Protein AF-A0A2N2HGQ3-F1 (afdb_monomer)

Foldseek 3Di:
DPPDPDPPDDDCPVVCVVCVVVVVVVSVLQVLQVVLLVCQVDQKDKFQAQDVSCVSNVQFQWDFPDDDHRITIIGQQAFKAKEKEFAQFFAQFKKKKKKGAPPDDPHIDIDIDGGRDGADVRIDIDIPRRHTAFKMKMWIWGCPPNPPDDDPVIWAFPPADPVRIDIDHGDPPRHYDYGYTDD

Secondary structure (DSSP, 8-state):
-PPPPPP-----HHHHHHHHHHT-HHHHHHHHHHHHHHHTTSSEEEEE-SSTTHHHHHHTTEEEEEEETTEEEEEE----EEEEEE-SSS-SS-EEEEEEETT--S-EEEEEE-TTPPPBTTEEEEEETTPPSEEEEEEEEE-TT--SS--TTSEEBTT--TTSPEEEEE-TT--EEEEPBP-

Solvent-accessible surface area (backbone atoms only — not comparable to full-atom values): 10320 Å² total; per-residue (Å²): 129,84,75,75,78,77,79,85,83,76,88,52,63,70,63,48,52,50,22,61,75,71,65,38,60,66,59,42,50,44,51,52,50,46,51,44,59,62,42,54,82,40,77,66,35,81,47,78,47,95,68,71,68,62,55,58,38,43,52,40,19,32,44,81,77,48,73,57,97,46,39,34,37,33,31,58,57,32,36,50,32,34,40,35,33,62,32,98,48,60,30,88,41,31,36,41,41,36,37,34,45,53,88,39,82,91,54,70,50,75,48,73,46,54,53,62,44,70,40,60,99,46,23,45,76,44,81,32,68,63,31,56,19,30,51,24,33,36,28,45,34,38,37,70,81,71,73,87,60,96,49,97,77,38,34,33,32,68,84,34,49,99,88,34,39,34,78,47,72,39,46,94,92,45,57,67,47,83,35,50,58,48,130

Nearest PDB structures (foldseek):
  8jkv-assembly1_A  TM=5.982E-01  e=5.299E-02  Homo sapiens
  8vly-assembly1_B  TM=5.572E-01  e=2.652E-02  Homo sapiens
  8vlg-assembly1_B  TM=5.845E-01  e=1.334E-01  Homo sapiens
  8vly-assembly1_A  TM=5.468E-01  e=1.122E-01  Homo sapiens
  8vlv-assembly1_A  TM=6.445E-01  e=2.241E-01  Homo sapiens

Sequence (183 aa):
ARMPPAPHRQVFGAAFNAATKNGDQGTIFATLTNFASFGAQYEDVILYASHDEHLVFLERGYRLDAHEGKARILRFEGCPVHVAVSAAGPLLHSISLEYGWHPVTRHSFTLEAPAGTQPEDGEISFALDRAPCGWIWLRAWLDQDNSGTLSPADRVCVGADEEGRLRAKLGPGVERLECTLLD

Mean predicted aligned error: 5.42 Å

Structure (mmCIF, N/CA/C/O backbone):
data_AF-A0A2N2HGQ3-F1
#
_entry.id   AF-A0A2N2HGQ3-F1
#
loop_
_atom_site.group_PDB
_atom_site.id
_atom_site.type_symbol
_atom_site.label_atom_id
_atom_site.label_alt_id
_atom_site.label_comp_id
_atom_site.label_asym_id
_atom_site.label_entity_id
_atom_site.label_seq_id
_atom_site.pdbx_PDB_ins_code
_atom_site.Cartn_x
_atom_site.Cartn_y
_atom_site.Cartn_z
_atom_site.occupancy
_atom_site.B_iso_or_equiv
_atom_site.auth_seq_id
_atom_site.auth_comp_id
_atom_site.auth_asym_id
_atom_site.auth_atom_id
_atom_site.pdbx_PDB_model_num
ATOM 1 N N . ALA A 1 1 ? -17.556 19.410 -20.502 1.00 49.88 1 ALA A N 1
ATOM 2 C CA . ALA A 1 1 ? -16.689 18.323 -20.005 1.00 49.88 1 ALA A CA 1
ATOM 3 C C . ALA A 1 1 ? -15.590 18.946 -19.151 1.00 49.88 1 ALA A C 1
ATOM 5 O O . ALA A 1 1 ? -14.965 19.890 -19.623 1.00 49.88 1 ALA A O 1
ATOM 6 N N . ARG A 1 2 ? -15.397 18.514 -17.895 1.00 44.47 2 ARG A N 1
ATOM 7 C CA . ARG A 1 2 ? -14.200 18.906 -17.126 1.00 44.47 2 ARG A CA 1
ATOM 8 C C . ARG A 1 2 ? -12.990 18.341 -17.874 1.00 44.47 2 ARG A C 1
ATOM 10 O O . ARG A 1 2 ? -13.024 17.171 -18.243 1.00 44.47 2 ARG A O 1
ATOM 17 N N . MET A 1 3 ? -11.978 19.166 -18.146 1.00 31.98 3 MET A N 1
ATOM 18 C CA . MET A 1 3 ? -10.705 18.650 -18.654 1.00 31.98 3 MET A CA 1
ATOM 19 C C . MET A 1 3 ? -10.200 17.576 -17.683 1.00 31.98 3 MET A C 1
ATOM 21 O O . MET A 1 3 ? -10.332 17.779 -16.470 1.00 31.98 3 MET A O 1
ATOM 25 N N . PRO A 1 4 ? -9.627 16.466 -18.177 1.00 46.34 4 PRO A N 1
ATOM 26 C CA . PRO A 1 4 ? -8.870 15.588 -17.304 1.00 46.34 4 PRO A CA 1
ATOM 27 C C . PRO A 1 4 ? -7.779 16.424 -16.613 1.00 46.34 4 PRO A C 1
ATOM 29 O O . PRO A 1 4 ? -7.274 17.383 -17.214 1.00 46.34 4 PRO A O 1
ATOM 32 N N . PRO A 1 5 ? -7.454 16.133 -15.344 1.00 53.78 5 PRO A N 1
ATOM 33 C CA . PRO A 1 5 ? -6.381 16.827 -14.645 1.00 53.78 5 PRO A CA 1
ATOM 34 C C . PRO A 1 5 ? -5.115 16.828 -15.510 1.00 53.78 5 PRO A C 1
ATOM 36 O O . PRO A 1 5 ? -4.836 15.858 -16.218 1.00 53.78 5 PRO A O 1
ATOM 39 N N . ALA A 1 6 ? -4.374 17.941 -15.491 1.00 50.72 6 ALA A N 1
ATOM 40 C CA . ALA A 1 6 ? -3.104 18.030 -16.200 1.00 50.72 6 ALA A CA 1
ATOM 41 C C . ALA A 1 6 ? -2.229 16.822 -15.819 1.00 50.72 6 ALA A C 1
ATOM 43 O O . ALA A 1 6 ? -2.220 16.448 -14.642 1.00 50.72 6 ALA A O 1
ATOM 44 N N . PRO A 1 7 ? -1.506 16.208 -16.774 1.00 56.12 7 PRO A N 1
ATOM 45 C CA . PRO A 1 7 ? -0.686 15.044 -16.476 1.00 56.12 7 PRO A CA 1
ATOM 46 C C . PRO A 1 7 ? 0.268 15.393 -15.334 1.00 56.12 7 PRO A C 1
ATOM 48 O O . PRO A 1 7 ? 1.027 16.362 -15.424 1.00 56.12 7 PRO A O 1
ATOM 51 N N . HIS A 1 8 ? 0.202 14.625 -14.245 1.00 58.03 8 HIS A N 1
ATOM 52 C CA . HIS A 1 8 ? 1.095 14.794 -13.106 1.00 58.03 8 HIS A CA 1
ATOM 53 C C . HIS A 1 8 ? 2.540 14.602 -13.578 1.00 58.03 8 HIS A C 1
ATOM 55 O O . HIS A 1 8 ? 3.020 13.486 -13.760 1.00 58.03 8 HIS A O 1
ATOM 61 N N . ARG A 1 9 ? 3.250 15.711 -13.800 1.00 64.69 9 ARG A N 1
ATOM 62 C CA . ARG A 1 9 ? 4.643 15.688 -14.239 1.00 64.69 9 ARG A CA 1
ATOM 63 C C . ARG A 1 9 ? 5.548 15.634 -13.020 1.00 64.69 9 ARG A C 1
ATOM 65 O O . ARG A 1 9 ? 5.950 16.668 -12.494 1.00 64.69 9 ARG A O 1
ATOM 72 N N . GLN A 1 10 ? 5.895 14.430 -12.584 1.00 64.62 10 GLN A N 1
ATOM 73 C CA . GLN A 1 10 ? 6.993 14.250 -11.641 1.00 64.62 10 GLN A CA 1
ATOM 74 C C . GLN A 1 10 ? 8.280 13.911 -12.393 1.00 64.62 10 GLN A C 1
ATOM 76 O O . GLN A 1 10 ? 8.343 12.964 -13.174 1.00 64.62 10 GLN A O 1
ATOM 81 N N . VAL A 1 11 ? 9.316 14.722 -12.186 1.00 69.31 11 VAL A N 1
ATOM 82 C CA . VAL A 1 11 ? 10.592 14.586 -12.890 1.00 69.31 11 VAL A CA 1
ATOM 83 C C . VAL A 1 11 ? 11.562 13.802 -12.012 1.00 69.31 11 VAL A C 1
ATOM 85 O O . VAL A 1 11 ? 12.245 14.377 -11.173 1.00 69.31 11 VAL A O 1
ATOM 88 N N . PHE A 1 12 ? 11.646 12.488 -12.224 1.00 71.06 12 PHE A N 1
ATOM 89 C CA . PHE A 1 12 ? 12.653 11.629 -11.577 1.00 71.06 12 PHE A CA 1
ATOM 90 C C . PHE A 1 12 ? 13.856 11.326 -12.473 1.00 71.06 12 PHE A C 1
ATOM 92 O O . PHE A 1 12 ? 14.788 10.661 -12.034 1.00 71.06 12 PHE A O 1
ATOM 99 N N . GLY A 1 13 ? 13.862 11.815 -13.719 1.00 76.69 13 GLY A N 1
ATOM 100 C CA . GLY A 1 13 ? 14.819 11.396 -14.747 1.00 76.69 13 GLY A CA 1
ATOM 101 C C . GLY A 1 13 ? 16.285 11.502 -14.321 1.00 76.69 13 GLY A C 1
ATOM 102 O O . GLY A 1 13 ? 17.036 10.556 -14.514 1.00 76.69 13 GLY A O 1
ATOM 103 N N . ALA A 1 14 ? 16.697 12.604 -13.685 1.00 82.69 14 ALA A N 1
ATOM 104 C CA . ALA A 1 14 ? 18.088 12.769 -13.253 1.00 82.69 14 ALA A CA 1
ATOM 105 C C . ALA A 1 14 ? 18.494 11.757 -12.164 1.00 82.69 14 ALA A C 1
ATOM 107 O O . ALA A 1 14 ? 19.530 11.108 -12.294 1.00 82.69 14 ALA A O 1
ATOM 108 N N . ALA A 1 15 ? 17.664 11.590 -11.130 1.00 84.31 15 ALA A N 1
ATOM 109 C CA . ALA A 1 15 ? 17.926 10.662 -10.031 1.00 84.31 15 ALA A CA 1
ATOM 110 C C . ALA A 1 15 ? 17.872 9.199 -10.497 1.00 84.31 15 ALA A C 1
ATOM 112 O O . ALA A 1 15 ? 18.766 8.420 -10.183 1.00 84.31 15 ALA A O 1
ATOM 113 N N . PHE A 1 16 ? 16.878 8.847 -11.315 1.00 87.88 16 PHE A N 1
ATOM 114 C CA . PHE A 1 16 ? 16.728 7.505 -11.875 1.00 87.88 16 PHE A CA 1
ATOM 115 C C . PHE A 1 16 ? 17.890 7.131 -12.805 1.00 87.88 16 PHE A C 1
ATOM 117 O O . PHE A 1 16 ? 18.447 6.039 -12.699 1.00 87.88 16 PHE A O 1
ATOM 124 N N . ASN A 1 17 ? 18.312 8.051 -13.679 1.00 88.00 17 ASN A N 1
ATOM 125 C CA . ASN A 1 17 ? 19.444 7.822 -14.577 1.00 88.00 17 ASN A CA 1
ATOM 126 C C . ASN A 1 17 ? 20.759 7.679 -13.800 1.00 88.00 17 ASN A C 1
ATOM 128 O O . ASN A 1 17 ? 21.575 6.820 -14.132 1.00 88.00 17 ASN A O 1
ATOM 132 N N . ALA A 1 18 ? 20.965 8.497 -12.762 1.00 90.31 18 ALA A N 1
ATOM 133 C CA . ALA A 1 18 ? 22.129 8.379 -11.889 1.00 90.31 18 ALA A CA 1
ATOM 134 C C . ALA A 1 18 ? 22.135 7.037 -11.141 1.00 90.31 18 ALA A C 1
ATOM 136 O O . ALA A 1 18 ? 23.153 6.349 -11.145 1.00 90.31 18 ALA A O 1
ATOM 137 N N . ALA A 1 19 ? 20.995 6.629 -10.575 1.00 91.94 19 ALA A N 1
ATOM 138 C CA . ALA A 1 19 ? 20.848 5.344 -9.897 1.00 91.94 19 ALA A CA 1
ATOM 139 C C . ALA A 1 19 ? 21.122 4.165 -10.843 1.00 91.94 19 ALA A C 1
ATOM 141 O O . ALA A 1 19 ? 21.900 3.277 -10.507 1.00 91.94 19 ALA A O 1
ATOM 142 N N . THR A 1 20 ? 20.579 4.213 -12.063 1.00 90.56 20 THR A N 1
ATOM 143 C CA . THR A 1 20 ? 20.822 3.208 -13.112 1.00 90.56 20 THR A CA 1
ATOM 144 C C . THR A 1 20 ? 22.301 3.120 -13.474 1.00 90.56 20 THR A C 1
ATOM 146 O O . THR A 1 20 ? 22.864 2.029 -13.515 1.00 90.56 20 THR A O 1
ATOM 149 N N . LYS A 1 21 ? 22.965 4.264 -13.682 1.00 92.06 21 LYS A N 1
ATOM 150 C CA . LYS A 1 21 ? 24.398 4.313 -14.003 1.00 92.06 21 LYS A CA 1
ATOM 151 C C . LYS A 1 21 ? 25.269 3.755 -12.872 1.00 92.06 21 LYS A C 1
ATOM 153 O O . LYS A 1 21 ? 26.285 3.125 -13.146 1.00 92.06 21 LYS A O 1
ATOM 158 N N . ASN A 1 22 ? 24.875 4.000 -11.626 1.00 94.00 22 ASN A N 1
ATOM 159 C CA . ASN A 1 22 ? 25.625 3.596 -10.438 1.00 94.00 22 ASN A CA 1
ATOM 160 C C . ASN A 1 22 ? 25.248 2.191 -9.929 1.00 94.00 22 ASN A C 1
ATOM 162 O O . ASN A 1 22 ? 25.853 1.722 -8.970 1.00 94.00 22 ASN A O 1
ATOM 166 N N . GLY A 1 23 ? 24.260 1.525 -10.539 1.00 91.56 23 GLY A N 1
ATOM 167 C CA . GLY A 1 23 ? 23.770 0.218 -10.094 1.00 91.56 23 GLY A CA 1
ATOM 168 C C . GLY A 1 23 ? 23.008 0.245 -8.761 1.00 91.56 23 GLY A C 1
ATOM 169 O O . GLY A 1 23 ? 22.900 -0.791 -8.109 1.00 91.56 23 GLY A O 1
ATOM 170 N N . ASP A 1 24 ? 22.475 1.399 -8.348 1.00 94.44 24 ASP A N 1
ATOM 171 C CA . ASP A 1 24 ? 21.717 1.561 -7.100 1.00 94.44 24 ASP A CA 1
ATOM 172 C C . ASP A 1 24 ? 20.299 0.984 -7.240 1.00 94.44 24 ASP A C 1
ATOM 174 O O . ASP A 1 24 ? 19.332 1.678 -7.570 1.00 94.44 24 ASP A O 1
ATOM 178 N N . GLN A 1 25 ? 20.185 -0.320 -6.983 1.00 93.12 25 GLN A N 1
ATOM 179 C CA . GLN A 1 25 ? 18.929 -1.065 -7.085 1.00 93.12 25 GLN A CA 1
ATOM 180 C C . GLN A 1 25 ? 17.850 -0.555 -6.123 1.00 93.12 25 GLN A C 1
ATOM 182 O O . GLN A 1 25 ? 16.669 -0.599 -6.462 1.00 93.12 25 GLN A O 1
ATOM 187 N N . GLY A 1 26 ? 18.230 -0.034 -4.951 1.00 92.62 26 GLY A N 1
ATOM 188 C CA . GLY A 1 26 ? 17.278 0.484 -3.969 1.00 92.62 26 GLY A CA 1
ATOM 189 C C . GLY A 1 26 ? 16.553 1.725 -4.488 1.00 92.62 26 GLY A C 1
ATOM 190 O O . GLY A 1 26 ? 15.321 1.784 -4.470 1.00 92.62 26 GLY A O 1
ATOM 191 N N . THR A 1 27 ? 17.307 2.684 -5.031 1.00 92.62 27 THR A N 1
ATOM 192 C CA . THR A 1 27 ? 16.738 3.903 -5.626 1.00 92.62 27 THR A CA 1
ATOM 193 C C . THR A 1 27 ? 15.940 3.604 -6.898 1.00 92.62 27 THR A C 1
ATOM 195 O O . THR A 1 27 ? 14.870 4.190 -7.101 1.00 92.62 27 THR A O 1
ATOM 198 N N . ILE A 1 28 ? 16.408 2.675 -7.742 1.00 92.94 28 ILE A N 1
ATOM 199 C CA . ILE A 1 28 ? 15.671 2.223 -8.937 1.00 92.94 28 ILE A CA 1
ATOM 200 C C . ILE A 1 28 ? 14.317 1.633 -8.527 1.00 92.94 28 ILE A C 1
ATOM 202 O O . ILE A 1 28 ? 13.276 2.07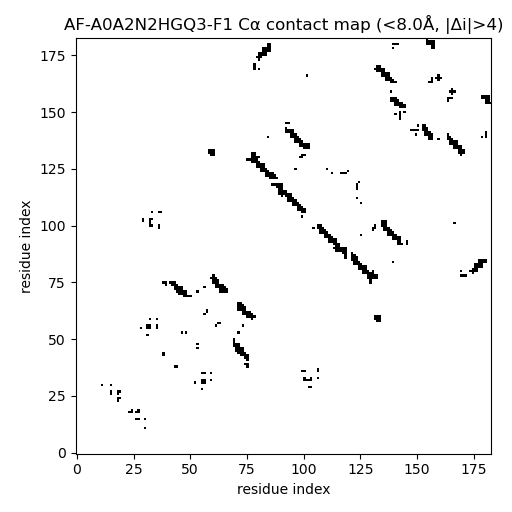8 -9.015 1.00 92.94 28 ILE A O 1
ATOM 206 N N . PHE A 1 29 ? 14.315 0.690 -7.583 1.00 93.94 29 PHE A N 1
ATOM 207 C CA . PHE A 1 29 ? 13.103 0.035 -7.099 1.00 93.94 29 PHE A CA 1
ATOM 208 C C . PHE A 1 29 ? 12.128 1.014 -6.438 1.00 93.94 29 PHE A C 1
ATOM 210 O O . PHE A 1 29 ? 10.929 0.974 -6.724 1.00 93.94 29 PHE A O 1
ATOM 217 N N . ALA A 1 30 ? 12.617 1.924 -5.591 1.00 93.31 30 ALA A N 1
ATOM 218 C CA . ALA A 1 30 ? 11.784 2.940 -4.952 1.00 93.31 30 ALA A CA 1
ATOM 219 C C . ALA A 1 30 ? 11.157 3.893 -5.984 1.00 93.31 30 ALA A C 1
ATOM 221 O O . ALA A 1 30 ? 9.976 4.224 -5.881 1.00 93.31 30 ALA A O 1
ATOM 222 N N . THR A 1 31 ? 11.913 4.282 -7.016 1.00 92.25 31 THR A N 1
ATOM 223 C CA . THR A 1 31 ? 11.411 5.148 -8.095 1.00 92.25 31 THR A CA 1
ATOM 224 C C . THR A 1 31 ? 10.332 4.447 -8.920 1.00 92.25 31 THR A C 1
ATOM 226 O O . THR A 1 31 ? 9.264 5.017 -9.138 1.00 92.25 31 THR A O 1
ATOM 229 N N . LEU A 1 32 ? 10.566 3.196 -9.332 1.00 94.00 32 LEU A N 1
ATOM 230 C CA . LEU A 1 32 ? 9.580 2.407 -10.077 1.00 94.00 32 LEU A CA 1
ATOM 231 C C . LEU A 1 32 ? 8.338 2.097 -9.231 1.00 94.00 32 LEU A C 1
ATOM 233 O O . LEU A 1 32 ? 7.223 2.196 -9.732 1.00 94.00 32 LEU A O 1
ATOM 237 N N . THR A 1 33 ? 8.510 1.811 -7.937 1.00 95.31 33 THR A N 1
ATOM 238 C CA . THR A 1 33 ? 7.395 1.647 -6.988 1.00 95.31 33 THR A CA 1
ATOM 239 C C . THR A 1 33 ? 6.574 2.932 -6.879 1.00 95.31 33 THR A C 1
ATOM 241 O O . THR A 1 33 ? 5.349 2.872 -6.838 1.00 95.31 33 THR A O 1
ATOM 244 N N . ASN A 1 34 ? 7.221 4.100 -6.881 1.00 92.31 34 ASN A N 1
ATOM 245 C CA . ASN A 1 34 ? 6.518 5.380 -6.854 1.00 92.31 34 ASN A CA 1
ATOM 246 C C . ASN A 1 34 ? 5.746 5.627 -8.159 1.00 92.31 34 ASN A C 1
ATOM 248 O O . ASN A 1 34 ? 4.634 6.134 -8.128 1.00 92.31 34 ASN A O 1
ATOM 252 N N . PHE A 1 35 ? 6.278 5.228 -9.316 1.00 91.81 35 PHE A N 1
ATOM 253 C CA . PHE A 1 35 ? 5.506 5.268 -10.563 1.00 91.81 35 PHE A CA 1
ATOM 254 C C . PHE A 1 35 ? 4.315 4.311 -10.551 1.00 91.81 35 PHE A C 1
ATOM 256 O O . PHE A 1 35 ? 3.223 4.691 -10.971 1.00 91.81 35 PHE A O 1
ATOM 263 N N . ALA A 1 36 ? 4.507 3.098 -10.034 1.00 94.06 36 ALA A N 1
ATOM 264 C CA . ALA A 1 36 ? 3.442 2.117 -9.890 1.00 94.06 36 ALA A CA 1
ATOM 265 C C . ALA A 1 36 ? 2.332 2.600 -8.938 1.00 94.06 36 ALA A C 1
ATOM 267 O O . ALA A 1 36 ? 1.161 2.367 -9.226 1.00 94.06 36 ALA A O 1
ATOM 268 N N . SER A 1 37 ? 2.653 3.312 -7.851 1.00 93.69 37 SER A N 1
ATOM 269 C CA . SER A 1 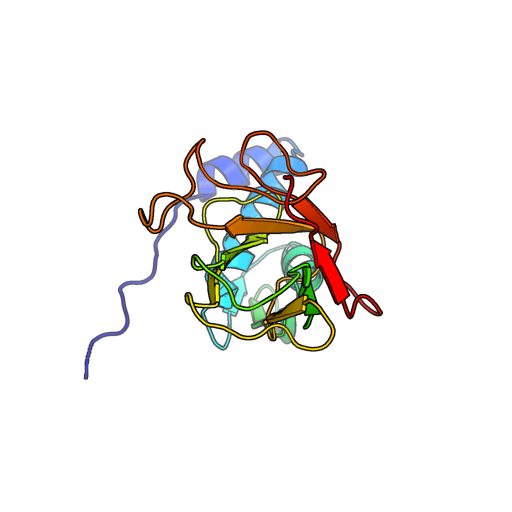37 ? 1.627 3.848 -6.944 1.00 93.69 37 SER A CA 1
ATOM 270 C C . SER A 1 37 ? 0.780 4.94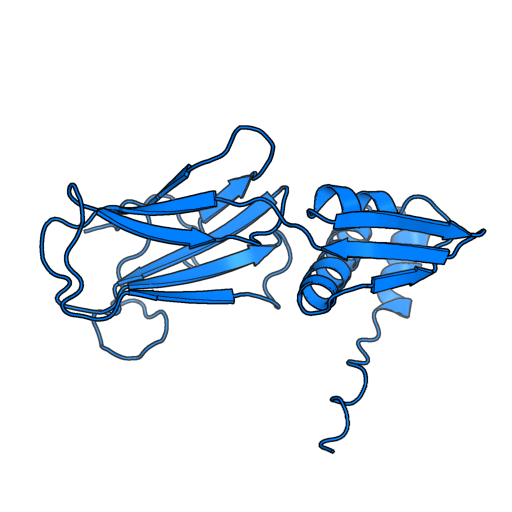3 -7.598 1.00 93.69 37 SER A C 1
ATOM 272 O O . SER A 1 37 ? -0.437 4.962 -7.433 1.00 93.69 37 SER A O 1
ATOM 274 N N . PHE A 1 38 ? 1.386 5.810 -8.413 1.00 89.94 38 PHE A N 1
ATOM 275 C CA . PHE A 1 38 ? 0.645 6.789 -9.214 1.00 89.94 38 PHE A CA 1
ATOM 276 C C . PHE A 1 38 ? -0.243 6.142 -10.271 1.00 89.94 38 PHE A C 1
ATOM 278 O O . PHE A 1 38 ? -1.395 6.538 -10.446 1.00 89.94 38 PHE A O 1
ATOM 285 N N . GLY A 1 39 ? 0.301 5.163 -10.994 1.00 91.12 39 GLY A N 1
ATOM 286 C CA . GLY A 1 39 ? -0.415 4.487 -12.069 1.00 91.12 39 GLY A CA 1
ATOM 287 C C . GLY A 1 39 ? -1.677 3.759 -11.592 1.00 91.12 39 GLY A C 1
ATOM 288 O O . GLY A 1 39 ? -2.620 3.622 -12.363 1.00 91.12 39 GLY A O 1
ATOM 289 N N . ALA A 1 40 ? -1.732 3.363 -10.314 1.00 92.81 40 ALA A N 1
ATOM 290 C CA . ALA A 1 40 ? -2.805 2.543 -9.752 1.00 92.81 40 AL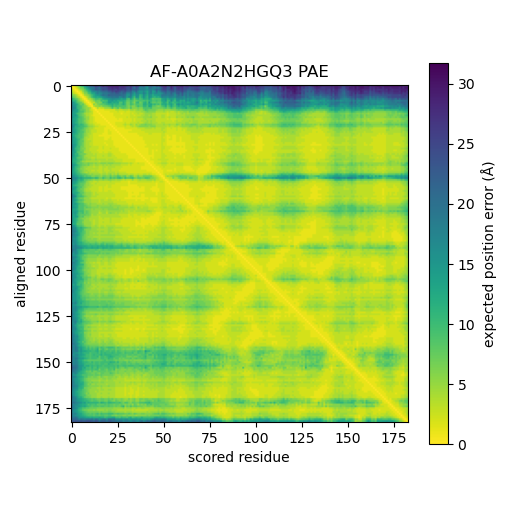A A CA 1
ATOM 291 C C . ALA A 1 40 ? -4.168 3.259 -9.731 1.00 92.81 40 ALA A C 1
ATOM 293 O O . ALA A 1 40 ? -5.214 2.619 -9.629 1.00 92.81 40 ALA A O 1
ATOM 294 N N . GLN A 1 41 ? -4.156 4.590 -9.845 1.00 89.25 41 GLN A N 1
ATOM 295 C CA . GLN A 1 41 ? -5.352 5.431 -9.920 1.00 89.25 41 GLN A CA 1
ATOM 296 C C . GLN A 1 41 ? -5.999 5.444 -11.313 1.00 89.25 41 GLN A C 1
ATOM 298 O O . GLN A 1 41 ? -7.124 5.921 -11.458 1.00 89.25 41 GLN A O 1
ATOM 303 N N . TYR A 1 42 ? -5.299 4.947 -12.331 1.00 90.69 42 TYR A N 1
ATOM 304 C CA . TYR A 1 42 ? -5.772 4.898 -13.709 1.00 90.69 42 TYR A CA 1
ATOM 305 C C . TYR A 1 42 ? -6.237 3.484 -14.066 1.00 90.69 42 TYR A C 1
ATOM 307 O O . TYR A 1 42 ? -5.874 2.502 -13.417 1.00 90.69 42 TYR A O 1
ATOM 315 N N . GLU A 1 43 ? -7.070 3.389 -15.100 1.00 89.44 43 GLU A N 1
ATOM 316 C CA . GLU A 1 43 ? -7.523 2.103 -15.634 1.00 89.44 43 GLU A CA 1
ATOM 317 C C . GLU A 1 43 ? -6.358 1.343 -16.277 1.00 89.44 43 GLU A C 1
ATOM 319 O O . GLU A 1 43 ? -6.079 0.207 -15.900 1.00 89.44 43 GLU A O 1
ATOM 324 N N . ASP A 1 44 ? -5.622 2.019 -17.164 1.00 93.19 44 ASP A N 1
ATOM 325 C CA . ASP A 1 44 ? -4.459 1.477 -17.858 1.00 93.19 44 ASP A CA 1
ATOM 326 C C . ASP A 1 44 ? -3.267 2.445 -17.782 1.00 93.19 44 ASP A C 1
ATOM 328 O O . ASP A 1 44 ? -3.411 3.672 -17.790 1.00 93.19 44 ASP A O 1
ATOM 332 N N . VAL A 1 45 ? -2.062 1.878 -17.752 1.00 94.44 45 VAL A N 1
ATOM 333 C CA . VAL A 1 45 ? -0.779 2.583 -17.725 1.00 94.44 45 VAL A CA 1
ATOM 334 C C . VAL A 1 45 ? 0.052 2.159 -18.926 1.00 94.44 45 VAL A C 1
ATOM 336 O O . VAL A 1 45 ? 0.285 0.972 -19.149 1.00 94.44 45 VAL A O 1
ATOM 339 N N . ILE A 1 46 ? 0.567 3.138 -19.670 1.00 94.81 46 ILE A N 1
ATOM 340 C CA . ILE A 1 46 ? 1.566 2.894 -20.711 1.00 94.81 46 ILE A CA 1
ATOM 341 C C . ILE A 1 46 ? 2.950 3.082 -20.098 1.00 94.81 46 ILE A C 1
ATOM 343 O O . ILE A 1 46 ? 3.358 4.202 -19.786 1.00 94.81 46 ILE A O 1
ATOM 347 N N . LEU A 1 47 ? 3.689 1.987 -19.956 1.00 94.50 47 LEU A N 1
ATOM 348 C CA . LEU A 1 47 ? 5.089 2.014 -19.557 1.00 94.50 47 LEU A CA 1
ATOM 349 C C . LEU A 1 47 ? 5.970 1.894 -20.801 1.00 94.50 47 LEU A C 1
ATOM 351 O O . LEU A 1 47 ? 5.900 0.906 -21.529 1.00 94.50 47 LEU A O 1
ATOM 355 N N . TYR A 1 48 ? 6.826 2.888 -21.026 1.00 93.12 48 TYR A N 1
ATOM 356 C CA . TYR A 1 48 ? 7.852 2.844 -22.064 1.00 93.12 48 TYR A CA 1
ATOM 357 C C . TYR A 1 48 ? 9.227 2.685 -21.417 1.00 93.12 48 TYR A C 1
ATOM 359 O O . TYR A 1 48 ? 9.773 3.643 -20.867 1.00 93.12 48 TYR A O 1
ATOM 367 N N . ALA A 1 49 ? 9.776 1.474 -21.460 1.00 88.69 49 ALA A N 1
ATOM 368 C CA . ALA A 1 49 ? 10.998 1.111 -20.748 1.00 88.69 49 ALA A CA 1
ATOM 369 C C . ALA A 1 49 ? 11.919 0.242 -21.620 1.00 88.69 49 ALA A C 1
ATOM 371 O O . ALA A 1 49 ? 11.470 -0.412 -22.560 1.00 88.69 49 ALA A O 1
ATOM 372 N N . SER A 1 50 ? 1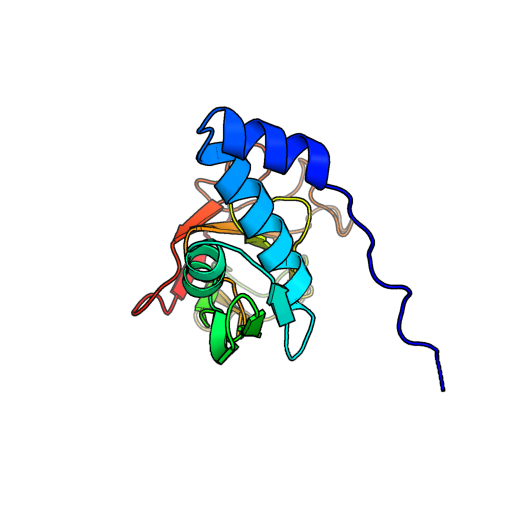3.231 0.295 -21.368 1.00 81.94 50 SER A N 1
ATOM 373 C CA . SER A 1 50 ? 14.222 -0.385 -22.224 1.00 81.94 50 SER A CA 1
ATOM 374 C C . SER A 1 50 ? 14.646 -1.760 -21.712 1.00 81.94 50 SER A C 1
ATOM 376 O O . SER A 1 50 ? 15.282 -2.482 -22.476 1.00 81.94 50 SER A O 1
ATOM 378 N N . HIS A 1 51 ? 14.305 -2.115 -20.474 1.00 82.75 51 HIS A N 1
ATOM 379 C CA . HIS A 1 51 ? 14.664 -3.378 -19.843 1.00 82.75 51 HIS A CA 1
ATOM 380 C C . HIS A 1 51 ? 13.453 -3.952 -19.080 1.00 82.75 51 HIS A C 1
ATOM 382 O O . HIS A 1 51 ? 12.288 -3.787 -19.460 1.00 82.75 51 HIS A O 1
ATOM 388 N N . ASP A 1 52 ? 13.744 -4.652 -17.991 1.00 88.50 52 ASP A N 1
ATOM 389 C CA . ASP A 1 52 ? 12.790 -5.376 -17.170 1.00 88.50 52 ASP A CA 1
ATOM 390 C C . ASP A 1 52 ? 12.154 -4.506 -16.076 1.00 88.50 52 ASP A C 1
ATOM 392 O O . ASP A 1 52 ? 11.606 -5.026 -15.108 1.00 88.50 52 ASP A O 1
ATOM 396 N N . GLU A 1 53 ? 12.152 -3.174 -16.222 1.00 92.94 53 GLU A N 1
ATOM 397 C CA . GLU A 1 53 ? 11.529 -2.275 -15.238 1.00 92.94 53 GLU A CA 1
ATOM 398 C C . GLU A 1 53 ? 10.033 -2.582 -15.027 1.00 92.94 53 GLU A C 1
ATOM 400 O O . GLU A 1 53 ? 9.488 -2.359 -13.945 1.00 92.94 53 GLU A O 1
ATOM 405 N N . HIS A 1 54 ? 9.372 -3.143 -16.045 1.00 94.00 54 HIS A N 1
ATOM 406 C CA . HIS A 1 54 ? 7.985 -3.598 -15.969 1.00 94.00 54 HIS A CA 1
ATOM 407 C C . HIS A 1 54 ? 7.765 -4.710 -14.930 1.00 94.00 54 HIS A C 1
ATOM 409 O O . HIS A 1 54 ? 6.663 -4.811 -14.398 1.00 94.00 54 HIS A O 1
ATOM 415 N N . LEU A 1 55 ? 8.789 -5.502 -14.584 1.00 95.00 55 LEU A N 1
ATOM 416 C CA . LEU A 1 55 ? 8.672 -6.546 -13.562 1.00 95.00 55 LEU A CA 1
ATOM 417 C C . LEU A 1 55 ? 8.324 -5.964 -12.188 1.00 95.00 55 LEU A C 1
ATOM 419 O O . LEU A 1 55 ? 7.556 -6.578 -11.453 1.00 95.00 55 LEU A O 1
ATOM 423 N N . VAL A 1 56 ? 8.802 -4.754 -11.870 1.00 95.62 56 VAL A N 1
ATOM 424 C CA . VAL A 1 56 ? 8.426 -4.070 -10.622 1.00 95.62 56 VAL A CA 1
ATOM 425 C C . VAL A 1 56 ? 6.931 -3.761 -10.611 1.00 95.62 56 VAL A C 1
ATOM 427 O O . VAL A 1 56 ? 6.281 -3.940 -9.589 1.00 95.62 56 VAL A O 1
ATOM 430 N N . PHE A 1 57 ? 6.349 -3.350 -11.741 1.00 96.81 57 PHE A N 1
ATOM 431 C CA . PHE A 1 57 ? 4.904 -3.116 -11.823 1.00 96.81 57 PHE A CA 1
ATOM 432 C C . PHE A 1 57 ? 4.127 -4.415 -11.605 1.00 96.81 57 PHE A C 1
ATOM 434 O O . PHE A 1 57 ? 3.173 -4.424 -10.830 1.00 96.81 57 PHE A O 1
ATOM 441 N N . LEU A 1 58 ? 4.562 -5.515 -12.224 1.00 95.75 58 LEU A N 1
ATOM 442 C CA . LEU A 1 58 ? 3.933 -6.821 -12.019 1.00 95.75 58 LEU A CA 1
ATOM 443 C C . LEU A 1 58 ? 3.987 -7.244 -10.543 1.00 95.75 58 LEU A C 1
ATOM 445 O O . LEU A 1 58 ? 2.965 -7.622 -9.977 1.00 95.75 58 LEU A O 1
ATOM 449 N N . GLU A 1 59 ? 5.138 -7.077 -9.883 1.00 95.75 59 GLU A N 1
ATOM 450 C CA . GLU A 1 59 ? 5.287 -7.329 -8.441 1.00 95.75 59 GLU A CA 1
ATOM 451 C C . GLU A 1 59 ? 4.348 -6.456 -7.590 1.00 95.75 59 GLU A C 1
ATOM 453 O O . GLU A 1 59 ? 3.914 -6.866 -6.514 1.00 95.75 59 GLU A O 1
ATOM 458 N N . ARG A 1 60 ? 3.996 -5.259 -8.074 1.00 96.75 60 ARG A N 1
ATOM 459 C CA . ARG A 1 60 ? 3.083 -4.331 -7.390 1.00 96.75 60 ARG A CA 1
ATOM 460 C C . ARG A 1 60 ? 1.607 -4.572 -7.667 1.00 96.75 60 ARG A C 1
ATOM 462 O O . ARG A 1 60 ? 0.796 -3.814 -7.143 1.00 96.75 60 ARG A O 1
ATOM 469 N N . GLY A 1 61 ? 1.248 -5.623 -8.403 1.00 95.88 61 GLY A N 1
ATOM 470 C CA . GLY A 1 61 ? -0.147 -5.994 -8.657 1.00 95.88 61 GLY A CA 1
ATOM 471 C C . GLY A 1 61 ? -0.686 -5.473 -9.980 1.00 95.88 61 GLY A C 1
ATOM 472 O O . GLY A 1 61 ? -1.896 -5.317 -10.135 1.00 95.88 61 GLY A O 1
ATOM 473 N N . TYR A 1 62 ? 0.197 -5.170 -10.931 1.00 97.38 62 TYR A N 1
ATOM 474 C CA . TYR A 1 62 ? -0.214 -4.936 -12.307 1.00 97.38 62 TYR A CA 1
ATOM 475 C C . TYR A 1 62 ? -0.247 -6.238 -13.100 1.00 97.38 62 TYR A C 1
ATOM 477 O O . TYR A 1 62 ? 0.616 -7.101 -12.946 1.00 97.38 62 TYR A O 1
ATOM 485 N N . ARG A 1 63 ? -1.189 -6.324 -14.034 1.00 96.69 63 ARG A N 1
ATOM 486 C CA . ARG A 1 63 ? -1.203 -7.307 -15.113 1.00 96.69 63 ARG A CA 1
ATOM 487 C C . ARG A 1 63 ? -0.703 -6.660 -16.403 1.00 96.69 63 ARG A C 1
ATOM 489 O O . ARG A 1 63 ? -0.987 -5.495 -16.675 1.00 96.69 63 ARG A O 1
ATOM 496 N N . LEU A 1 64 ? 0.052 -7.417 -17.197 1.00 96.50 64 LEU A N 1
ATOM 497 C CA . LEU A 1 64 ? 0.440 -7.022 -18.550 1.00 96.50 64 LEU A CA 1
ATOM 498 C C . LEU A 1 64 ? -0.688 -7.361 -19.529 1.00 96.50 64 LEU A C 1
ATOM 500 O O . LEU A 1 64 ? -0.996 -8.536 -19.722 1.00 96.50 64 LEU A O 1
ATOM 504 N N . ASP A 1 65 ? -1.269 -6.341 -20.156 1.00 96.50 65 ASP A N 1
ATOM 505 C CA . ASP A 1 65 ? -2.340 -6.498 -21.148 1.00 96.50 65 ASP A CA 1
ATOM 506 C C . ASP A 1 65 ? -1.770 -6.676 -22.557 1.00 96.50 65 ASP A C 1
ATOM 508 O O . ASP A 1 65 ? -2.185 -7.564 -23.300 1.00 96.50 65 ASP A O 1
ATOM 512 N N . ALA A 1 66 ? -0.801 -5.839 -22.929 1.00 94.38 66 ALA A N 1
ATOM 513 C CA . ALA A 1 66 ? -0.186 -5.862 -24.251 1.00 94.38 66 ALA A CA 1
ATOM 514 C C . ALA A 1 66 ? 1.250 -5.330 -24.217 1.00 94.38 66 ALA A C 1
ATOM 516 O O . ALA A 1 66 ? 1.642 -4.578 -23.321 1.00 94.38 66 ALA A O 1
ATOM 517 N N . HIS A 1 67 ? 2.039 -5.693 -25.228 1.00 94.12 67 HIS A N 1
ATOM 518 C CA . HIS A 1 67 ? 3.395 -5.184 -25.395 1.00 94.12 67 HIS A CA 1
ATOM 519 C C . HIS A 1 67 ? 3.784 -5.068 -26.868 1.00 94.12 67 HIS A C 1
ATOM 521 O O . HIS A 1 67 ? 3.422 -5.914 -27.681 1.00 94.12 67 HIS A O 1
ATOM 527 N N . GLU A 1 68 ? 4.567 -4.038 -27.184 1.00 93.31 68 GLU A N 1
ATOM 528 C CA . GLU A 1 68 ? 5.207 -3.862 -28.487 1.00 93.31 68 GLU A CA 1
ATOM 529 C C . GLU A 1 68 ? 6.551 -3.150 -28.296 1.00 93.31 68 GLU A C 1
ATOM 531 O O . GLU A 1 68 ? 6.621 -2.037 -27.770 1.00 93.31 68 GLU A O 1
ATOM 536 N N . GLY A 1 69 ? 7.651 -3.806 -28.677 1.00 91.31 69 GLY A N 1
ATOM 537 C CA . GLY A 1 69 ? 9.001 -3.269 -28.494 1.00 91.31 69 GLY A CA 1
ATOM 538 C C . GLY A 1 69 ? 9.281 -2.885 -27.035 1.00 91.31 69 GLY A C 1
ATOM 539 O O . GLY A 1 69 ? 9.354 -3.747 -26.160 1.00 91.31 69 GLY A O 1
ATOM 540 N N . LYS A 1 70 ? 9.428 -1.582 -26.775 1.00 93.94 70 LYS A N 1
ATOM 541 C CA . LYS A 1 70 ? 9.676 -0.992 -25.443 1.00 93.94 70 LYS A CA 1
ATOM 542 C C . LYS A 1 70 ? 8.407 -0.544 -24.710 1.00 93.94 70 LYS A C 1
ATOM 544 O O . LYS A 1 70 ? 8.474 -0.177 -23.541 1.00 93.94 70 LYS A O 1
ATOM 549 N N . ALA A 1 71 ? 7.263 -0.554 -25.387 1.00 95.50 71 ALA A N 1
ATOM 550 C CA . ALA A 1 71 ? 5.986 -0.166 -24.813 1.00 95.50 71 ALA A CA 1
ATOM 551 C C . ALA A 1 71 ? 5.294 -1.367 -24.154 1.00 95.50 71 ALA A C 1
ATOM 553 O O . ALA A 1 71 ? 5.325 -2.493 -24.667 1.00 95.50 71 ALA A O 1
ATOM 554 N N . ARG A 1 72 ? 4.666 -1.122 -23.008 1.00 96.25 72 ARG A N 1
ATOM 555 C CA . ARG A 1 72 ? 3.839 -2.061 -22.246 1.00 96.25 72 ARG A CA 1
ATOM 556 C C . ARG A 1 72 ? 2.545 -1.353 -21.863 1.00 96.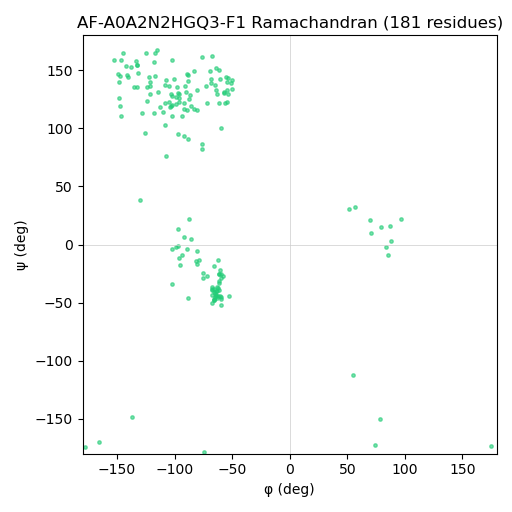25 72 ARG A C 1
ATOM 558 O O . ARG A 1 72 ? 2.603 -0.212 -21.413 1.00 96.25 72 ARG A O 1
ATOM 565 N N . ILE A 1 73 ? 1.415 -2.032 -22.018 1.00 96.75 73 ILE A N 1
ATOM 566 C CA . ILE A 1 73 ? 0.126 -1.612 -21.461 1.00 96.75 73 ILE A CA 1
ATOM 567 C C . ILE A 1 73 ? -0.119 -2.468 -20.225 1.00 96.75 73 ILE A C 1
ATOM 569 O O . ILE A 1 73 ? -0.125 -3.697 -20.312 1.00 96.75 73 ILE A O 1
ATOM 573 N N . LEU A 1 74 ? -0.255 -1.815 -19.079 1.00 97.81 74 LEU A N 1
ATOM 574 C CA . LEU A 1 74 ? -0.368 -2.439 -17.769 1.00 97.81 74 LEU A CA 1
ATOM 575 C C . LEU A 1 74 ? -1.684 -2.018 -17.116 1.00 97.81 74 LEU A C 1
ATOM 577 O O . LEU A 1 74 ? -2.003 -0.831 -17.113 1.00 97.81 74 LEU A O 1
ATOM 581 N N . ARG A 1 75 ? -2.394 -2.960 -16.498 1.00 97.12 75 ARG A N 1
ATOM 582 C CA . ARG A 1 75 ? -3.613 -2.697 -15.725 1.00 97.12 75 ARG A CA 1
ATOM 583 C C . ARG A 1 75 ? -3.384 -3.024 -14.262 1.00 97.12 75 ARG A C 1
ATOM 585 O O . ARG A 1 75 ? -2.870 -4.094 -13.955 1.00 97.12 75 ARG A O 1
ATOM 592 N N . PHE A 1 76 ? -3.755 -2.124 -13.358 1.00 96.12 76 PHE A N 1
ATOM 593 C CA . PHE A 1 76 ? -3.635 -2.387 -11.926 1.00 96.12 76 PHE A CA 1
ATOM 594 C C . PHE A 1 76 ? -4.805 -3.249 -11.436 1.00 96.12 76 PHE A C 1
ATOM 596 O O . PHE A 1 76 ? -5.952 -2.803 -11.462 1.00 96.12 76 PHE A O 1
ATOM 603 N N . GLU A 1 77 ? -4.520 -4.460 -10.969 1.00 95.06 77 GLU A N 1
ATOM 604 C CA . GLU A 1 77 ? -5.513 -5.369 -10.377 1.00 95.06 77 GLU A CA 1
ATOM 605 C C . GLU A 1 77 ? -5.413 -5.373 -8.849 1.00 95.06 77 GLU A C 1
ATOM 607 O O . GLU A 1 77 ? -6.431 -5.405 -8.164 1.00 95.06 77 GLU A O 1
ATOM 612 N N . GLY A 1 78 ? -4.197 -5.219 -8.321 1.00 94.69 78 GLY A N 1
ATOM 613 C CA . GLY A 1 78 ? -3.928 -5.264 -6.890 1.00 94.69 78 GLY A CA 1
ATOM 614 C C . GLY A 1 78 ? -3.993 -6.681 -6.314 1.00 94.69 78 GLY A C 1
ATOM 615 O O . GLY A 1 78 ? -4.081 -7.676 -7.030 1.00 94.69 78 GLY A O 1
ATOM 616 N N . CYS A 1 79 ? -3.903 -6.754 -4.994 1.00 95.69 79 CYS A N 1
ATOM 617 C CA . CYS A 1 79 ? -3.998 -7.947 -4.173 1.00 95.69 79 CYS A CA 1
ATOM 618 C C . CYS A 1 79 ? -5.088 -7.695 -3.123 1.00 95.69 79 CYS A C 1
ATOM 620 O O . CYS A 1 79 ? -4.787 -7.061 -2.109 1.00 95.69 79 CYS A O 1
ATOM 622 N N . PRO A 1 80 ? -6.334 -8.144 -3.363 1.00 95.38 80 PRO A N 1
ATOM 623 C CA . PRO A 1 80 ? -7.420 -7.997 -2.405 1.00 95.38 80 PRO A CA 1
ATOM 624 C C . PRO A 1 80 ? -7.041 -8.572 -1.041 1.00 95.38 80 PRO A C 1
ATOM 626 O O . PRO A 1 80 ? -6.513 -9.681 -0.961 1.00 95.38 80 PRO A O 1
ATOM 629 N N . VAL A 1 81 ? -7.308 -7.824 0.026 1.00 97.12 81 VAL A N 1
ATOM 630 C CA . VAL A 1 81 ? -7.046 -8.266 1.399 1.00 97.12 81 VAL A CA 1
ATOM 631 C C . VAL A 1 81 ? -8.054 -7.645 2.360 1.00 97.12 81 VAL A C 1
ATOM 633 O O . VAL A 1 81 ? -8.482 -6.503 2.172 1.00 97.12 81 VAL A O 1
ATOM 636 N N . HIS A 1 82 ? -8.408 -8.378 3.411 1.00 97.12 82 HIS A N 1
ATOM 637 C CA . HIS A 1 82 ? -9.178 -7.852 4.532 1.00 97.12 82 HIS A CA 1
ATOM 638 C C . HIS A 1 82 ? -8.248 -7.435 5.669 1.00 97.12 82 HIS A C 1
ATOM 640 O O . HIS A 1 82 ? -7.406 -8.218 6.101 1.00 97.12 82 HIS A O 1
ATOM 646 N N . VAL A 1 83 ? -8.408 -6.221 6.184 1.00 97.06 83 VAL A N 1
ATOM 647 C CA . VAL A 1 83 ? -7.721 -5.783 7.404 1.00 97.06 83 VAL A CA 1
ATOM 648 C C . VAL A 1 83 ? -8.723 -5.786 8.542 1.00 97.06 83 VAL A C 1
ATOM 650 O O . VAL A 1 83 ? -9.708 -5.054 8.489 1.00 97.06 83 VAL A O 1
ATOM 653 N N . ALA A 1 84 ? -8.475 -6.604 9.557 1.00 96.69 84 ALA A N 1
ATOM 654 C CA . ALA A 1 84 ? -9.308 -6.683 10.743 1.00 96.69 84 ALA A CA 1
ATOM 655 C C . ALA A 1 84 ? -8.669 -5.933 11.905 1.00 96.69 84 ALA A C 1
ATOM 657 O O . ALA A 1 84 ? -7.505 -6.163 12.242 1.00 96.69 84 ALA A O 1
ATOM 658 N N . VAL A 1 85 ? -9.446 -5.040 12.508 1.00 95.25 85 VAL A N 1
ATOM 659 C CA . VAL A 1 85 ? -9.051 -4.259 13.676 1.00 95.25 85 VAL A CA 1
ATOM 660 C C . VAL A 1 85 ? -9.896 -4.693 14.865 1.00 95.25 85 VAL A C 1
ATOM 662 O O . VAL A 1 85 ? -11.119 -4.572 14.825 1.00 95.25 85 VAL A O 1
ATOM 665 N N . SER A 1 86 ? -9.264 -5.212 15.917 1.00 92.31 86 SER A N 1
ATOM 666 C CA . SER A 1 86 ? -9.985 -5.711 17.097 1.00 92.31 86 SER A CA 1
ATOM 667 C C . SER A 1 86 ? -10.740 -4.585 17.817 1.00 92.31 86 SER A C 1
ATOM 669 O O . SER A 1 86 ? -10.165 -3.533 18.100 1.00 92.31 86 SER A O 1
ATOM 671 N N . ALA A 1 87 ? -12.010 -4.818 18.159 1.00 89.31 87 ALA A N 1
ATOM 672 C CA . ALA A 1 87 ? -12.856 -3.874 18.889 1.00 89.31 87 ALA A CA 1
ATOM 673 C C . ALA A 1 87 ? -13.871 -4.607 19.788 1.00 89.31 87 ALA A C 1
ATOM 675 O O . ALA A 1 87 ? -14.652 -5.438 19.336 1.00 89.31 87 ALA A O 1
ATOM 676 N N . ALA A 1 88 ? -13.895 -4.269 21.081 1.00 85.06 88 ALA A N 1
ATOM 677 C CA . ALA A 1 88 ? -14.722 -4.958 22.082 1.00 85.06 88 ALA A CA 1
ATOM 678 C C . ALA A 1 88 ? -16.203 -4.520 22.106 1.00 85.06 88 ALA A C 1
ATOM 680 O O . ALA A 1 88 ? -17.006 -5.078 22.853 1.00 85.06 88 ALA A O 1
ATOM 681 N N . GLY A 1 89 ? -16.575 -3.502 21.331 1.00 87.31 89 GLY A N 1
ATOM 682 C CA . GLY A 1 89 ? -17.919 -2.938 21.311 1.00 87.31 89 GLY A CA 1
ATOM 683 C C . GLY A 1 89 ? -18.049 -1.816 20.281 1.00 87.31 89 GLY A C 1
ATOM 684 O O . GLY A 1 89 ? -17.101 -1.578 19.529 1.00 87.31 89 GLY A O 1
ATOM 685 N N . PRO A 1 90 ? -19.207 -1.130 20.241 1.00 91.94 90 PRO A N 1
ATOM 686 C CA . PRO A 1 90 ? -19.427 -0.014 19.331 1.00 91.94 90 PRO A CA 1
ATOM 687 C C . PRO A 1 90 ? -18.285 0.995 19.422 1.00 91.94 90 PRO A C 1
ATOM 689 O O . PRO A 1 90 ? -17.882 1.381 20.523 1.00 91.94 90 PRO A O 1
ATOM 692 N N . LEU A 1 91 ? -17.787 1.440 18.271 1.00 92.56 91 LEU A N 1
ATOM 693 C CA . LEU A 1 91 ? -16.700 2.407 18.232 1.00 92.56 91 LEU A CA 1
ATOM 694 C C . LEU A 1 91 ? -17.117 3.722 18.904 1.00 92.56 91 LEU A C 1
ATOM 696 O O . LEU A 1 91 ? -18.074 4.362 18.482 1.00 92.56 91 LEU A O 1
ATOM 700 N N . LEU A 1 92 ? -16.396 4.149 19.941 1.00 90.81 92 LEU A N 1
ATOM 701 C CA . LEU A 1 92 ? -16.619 5.466 20.556 1.00 90.81 92 LEU A CA 1
ATOM 702 C C . LEU A 1 92 ? -16.047 6.603 19.696 1.00 90.81 92 LEU A C 1
ATOM 704 O O . LEU A 1 92 ? -16.578 7.709 19.709 1.00 90.81 92 LEU A O 1
ATOM 708 N N . HIS A 1 93 ? -15.001 6.295 18.933 1.00 92.56 93 HIS A N 1
ATOM 709 C CA . HIS A 1 93 ? -14.269 7.188 18.038 1.00 92.56 93 HIS A CA 1
ATOM 710 C C . HIS A 1 93 ? -14.054 6.494 16.695 1.00 92.56 93 HIS A C 1
ATOM 712 O O . HIS A 1 93 ? -14.105 5.264 16.639 1.00 92.56 93 HIS A O 1
ATOM 718 N N . SER A 1 94 ? -13.826 7.243 15.617 1.00 94.56 94 SER A N 1
ATOM 719 C CA . SER A 1 94 ? -13.581 6.610 14.322 1.00 94.56 94 SER A CA 1
ATOM 720 C C . SER A 1 94 ? -12.235 5.884 14.289 1.00 94.56 94 SER A C 1
ATOM 722 O O . SER A 1 94 ? -11.276 6.257 14.967 1.00 94.56 94 SER A O 1
ATOM 724 N N . ILE A 1 95 ? -12.177 4.815 13.494 1.00 95.38 95 ILE A N 1
ATOM 725 C CA . ILE A 1 95 ? -10.925 4.159 13.121 1.00 95.38 95 ILE A CA 1
ATOM 726 C C . ILE A 1 95 ? -10.618 4.547 11.686 1.00 95.38 95 ILE A C 1
ATOM 728 O O . ILE A 1 95 ? -11.404 4.261 10.782 1.00 95.38 95 ILE A O 1
ATOM 732 N N . SER A 1 96 ? -9.453 5.142 11.472 1.00 96.12 96 SER A N 1
ATOM 733 C CA . SER A 1 96 ? -8.912 5.369 10.137 1.00 96.12 96 SER A CA 1
ATOM 734 C C . SER A 1 96 ? -7.907 4.277 9.799 1.00 96.12 96 SER A C 1
ATOM 736 O O . SER A 1 96 ? -7.056 3.936 10.619 1.00 96.12 96 SER A O 1
ATOM 738 N N . LEU A 1 97 ? -7.992 3.736 8.586 1.00 96.31 97 LEU A N 1
ATOM 739 C CA . LEU A 1 97 ? -7.026 2.803 8.019 1.00 96.31 97 LEU A CA 1
ATOM 740 C C . LEU A 1 97 ? -6.396 3.434 6.783 1.00 96.31 97 LEU A C 1
ATOM 742 O O . LEU A 1 97 ? -7.049 3.592 5.755 1.00 96.31 97 LEU A O 1
ATOM 746 N N . GLU A 1 98 ? -5.109 3.735 6.865 1.00 96.25 98 GLU A N 1
ATOM 747 C CA . GLU A 1 98 ? -4.304 4.205 5.747 1.00 96.25 98 GLU A CA 1
ATOM 748 C C . GLU A 1 98 ? -3.346 3.111 5.273 1.00 96.25 98 GLU A C 1
ATOM 750 O O . GLU A 1 98 ? -2.763 2.392 6.082 1.00 96.25 98 GLU A O 1
ATOM 755 N N . TYR A 1 99 ? -3.138 2.982 3.966 1.00 96.38 99 TYR A N 1
ATOM 756 C CA . TYR A 1 99 ? -2.166 2.040 3.411 1.00 96.38 99 TYR A CA 1
ATOM 757 C C . TYR A 1 99 ? -1.514 2.555 2.129 1.00 96.38 99 TYR A C 1
ATOM 759 O O . TYR A 1 99 ? -2.057 3.406 1.421 1.00 96.38 99 TYR A O 1
ATOM 767 N N . GLY A 1 100 ? -0.342 2.006 1.810 1.00 96.00 100 GLY A N 1
ATOM 768 C CA . GLY A 1 100 ? 0.412 2.351 0.609 1.00 96.00 100 GLY A CA 1
ATOM 769 C C . GLY A 1 100 ? 1.532 1.364 0.283 1.00 96.00 100 GLY A C 1
ATOM 770 O O . GLY A 1 100 ? 1.651 0.283 0.856 1.00 96.00 100 GLY A O 1
ATOM 771 N N . TRP A 1 101 ? 2.380 1.734 -0.674 1.00 96.38 101 TRP A N 1
ATOM 772 C CA . TRP A 1 101 ? 3.456 0.880 -1.177 1.00 96.38 101 TRP A CA 1
ATOM 773 C C . TRP A 1 101 ? 4.714 1.063 -0.340 1.00 96.38 101 TRP A C 1
ATOM 775 O O . TRP A 1 101 ? 5.244 2.159 -0.283 1.00 96.38 101 TRP A O 1
ATOM 785 N N . HIS A 1 102 ? 5.312 0.019 0.223 1.00 95.38 102 HIS A N 1
ATOM 786 C CA . HIS A 1 102 ? 6.651 0.162 0.806 1.00 95.38 102 HIS A CA 1
ATOM 787 C C . HIS A 1 102 ? 7.720 0.102 -0.303 1.00 95.38 102 HIS A C 1
ATOM 789 O O . HIS A 1 102 ? 7.662 -0.828 -1.107 1.00 95.38 102 HIS A O 1
ATOM 795 N N . PRO A 1 103 ? 8.722 1.006 -0.373 1.00 94.19 103 PRO A N 1
ATOM 796 C CA . PRO A 1 103 ? 9.111 2.007 0.633 1.00 94.19 103 PRO A CA 1
ATOM 797 C C . PRO A 1 103 ? 8.546 3.425 0.393 1.00 94.19 103 PRO A C 1
ATOM 799 O O . PRO A 1 103 ? 9.029 4.394 0.969 1.00 94.19 103 PRO A O 1
ATOM 802 N N . VAL A 1 104 ? 7.565 3.584 -0.492 1.00 91.75 104 VAL A N 1
ATOM 803 C CA . VAL A 1 104 ? 7.028 4.881 -0.924 1.00 91.75 104 VAL A CA 1
ATOM 804 C C . VAL A 1 104 ? 5.878 5.342 -0.025 1.00 91.75 104 VAL A C 1
ATOM 806 O O . VAL A 1 104 ? 4.791 4.778 -0.012 1.00 91.75 104 VAL A O 1
ATOM 809 N N . THR A 1 105 ? 6.067 6.452 0.678 1.00 89.12 105 THR A N 1
ATOM 810 C CA . THR A 1 105 ? 5.066 6.978 1.626 1.00 89.12 105 THR A CA 1
ATOM 811 C C . THR A 1 105 ? 4.259 8.159 1.090 1.00 89.12 105 THR A C 1
ATOM 813 O O . THR A 1 105 ? 3.360 8.644 1.763 1.00 89.12 105 THR A O 1
ATOM 816 N N . ARG A 1 106 ? 4.569 8.647 -0.118 1.00 82.88 106 ARG A N 1
ATOM 817 C CA . ARG A 1 106 ? 3.936 9.847 -0.695 1.00 82.88 106 ARG A CA 1
ATOM 818 C C . ARG A 1 106 ? 2.508 9.606 -1.201 1.00 82.88 106 ARG A C 1
ATOM 820 O O . ARG A 1 106 ? 1.746 10.561 -1.310 1.00 82.88 106 ARG A O 1
ATOM 827 N N . HIS A 1 107 ? 2.175 8.362 -1.538 1.00 84.50 107 HIS A N 1
ATOM 828 C CA . HIS A 1 107 ? 0.865 7.977 -2.059 1.00 84.50 107 HIS A CA 1
ATOM 829 C C . HIS A 1 107 ? 0.265 6.894 -1.188 1.00 84.50 107 HIS A C 1
ATOM 831 O O . HIS A 1 107 ? 0.873 5.837 -1.000 1.00 84.50 107 HIS A O 1
ATOM 837 N N . SER A 1 108 ? -0.928 7.182 -0.695 1.00 92.50 108 SER A N 1
ATOM 838 C CA . SER A 1 108 ? -1.688 6.315 0.181 1.00 92.50 108 SER A CA 1
ATOM 839 C C . SER A 1 108 ? -3.177 6.427 -0.103 1.00 92.50 108 SER A C 1
ATOM 841 O O . SER A 1 108 ? -3.639 7.336 -0.801 1.00 92.50 108 SER A O 1
ATOM 843 N N . PHE A 1 109 ? -3.907 5.459 0.426 1.00 92.69 109 PHE A N 1
ATOM 844 C CA . PHE A 1 109 ? -5.357 5.412 0.431 1.00 92.69 109 PHE A CA 1
ATOM 845 C C . PHE A 1 109 ? -5.820 5.310 1.871 1.00 92.69 109 PHE A C 1
ATOM 847 O O . PHE A 1 109 ? -5.179 4.623 2.664 1.00 92.69 109 PHE A O 1
ATOM 854 N N . THR A 1 110 ? -6.943 5.952 2.174 1.00 94.44 110 THR A N 1
ATOM 855 C CA . THR A 1 110 ? -7.531 5.952 3.511 1.00 94.44 110 THR A CA 1
ATOM 856 C C . THR A 1 110 ? -8.963 5.447 3.441 1.00 94.44 110 THR A C 1
ATOM 858 O O . THR A 1 110 ? -9.723 5.848 2.558 1.00 94.44 110 THR A O 1
ATOM 861 N N . LEU A 1 111 ? -9.318 4.568 4.372 1.00 96.00 111 LEU A N 1
ATOM 862 C CA . LEU A 1 111 ? -10.683 4.166 4.684 1.00 96.00 111 LEU A CA 1
ATOM 863 C C . LEU A 1 111 ? -10.986 4.556 6.127 1.00 96.00 111 LEU A C 1
ATOM 865 O O . LEU A 1 111 ? -10.076 4.677 6.943 1.00 96.00 111 LEU A O 1
ATOM 869 N N . GLU A 1 112 ? -12.265 4.710 6.443 1.00 96.19 112 GLU A N 1
ATOM 870 C CA . GLU A 1 112 ? -12.707 5.081 7.781 1.00 96.19 112 GLU A CA 1
ATOM 871 C C . GLU A 1 112 ? -13.894 4.216 8.206 1.00 96.19 112 GLU A C 1
ATOM 873 O O . GLU A 1 112 ? -14.831 4.002 7.434 1.00 96.19 112 GLU A O 1
ATOM 878 N N . ALA A 1 113 ? -13.846 3.734 9.445 1.00 96.19 113 ALA A N 1
ATOM 879 C CA . ALA A 1 113 ? -14.995 3.213 10.161 1.00 96.19 113 ALA A CA 1
ATOM 880 C C . ALA A 1 113 ? -15.447 4.292 11.158 1.00 96.19 113 ALA A C 1
ATOM 882 O O . ALA A 1 113 ? -14.714 4.575 12.109 1.00 96.19 113 ALA A O 1
ATOM 883 N N . PRO A 1 114 ? -16.614 4.928 10.955 1.00 95.56 114 PRO A N 1
ATOM 884 C CA . PRO A 1 114 ? -17.046 6.043 11.790 1.00 95.56 114 PRO A CA 1
ATOM 885 C C . PRO A 1 114 ? -17.362 5.600 13.224 1.00 95.56 114 PRO A C 1
ATOM 887 O O . PRO A 1 114 ? -17.628 4.423 13.495 1.00 95.56 114 PRO A O 1
ATOM 890 N N . ALA A 1 115 ? -17.414 6.564 14.146 1.00 94.12 115 ALA A N 1
ATOM 891 C CA . ALA A 1 115 ? -17.953 6.326 15.482 1.00 94.12 115 ALA A CA 1
ATOM 892 C C . ALA A 1 115 ? -19.373 5.724 15.403 1.00 94.12 115 ALA A C 1
ATOM 894 O O . ALA A 1 115 ? -20.173 6.055 14.526 1.00 94.12 115 ALA A O 1
ATOM 895 N N . GLY A 1 116 ? -19.682 4.812 16.320 1.00 94.12 116 GLY A N 1
ATOM 896 C CA . GLY A 1 116 ? -20.920 4.038 16.366 1.00 94.12 116 GLY A CA 1
ATOM 897 C C . GLY A 1 116 ? -20.913 2.765 15.515 1.00 94.12 116 GLY A C 1
ATOM 898 O O . GLY A 1 116 ? -21.840 1.962 15.657 1.00 94.12 116 GLY A O 1
ATOM 899 N N . THR A 1 117 ? -19.888 2.545 14.677 1.00 96.31 117 THR A N 1
ATOM 900 C CA . THR A 1 117 ? -19.746 1.291 13.917 1.00 96.31 117 THR A CA 1
ATOM 901 C C . THR A 1 117 ? -19.718 0.105 14.876 1.00 96.31 117 THR A C 1
ATOM 903 O O . THR A 1 117 ? -19.004 0.120 15.882 1.00 96.31 117 THR A O 1
ATOM 906 N N . GLN A 1 118 ? -20.534 -0.904 14.577 1.00 95.50 118 GLN A N 1
ATOM 907 C CA . GLN A 1 118 ? -20.620 -2.129 15.361 1.00 95.50 118 GLN A CA 1
ATOM 908 C C . GLN A 1 118 ? -19.562 -3.117 14.870 1.00 95.50 118 GLN A C 1
ATOM 910 O O . GLN A 1 118 ? -19.521 -3.370 13.665 1.00 95.50 118 GLN A O 1
ATOM 915 N N . PRO A 1 119 ? -18.729 -3.678 15.759 1.00 94.12 119 PRO A N 1
ATOM 916 C CA . PRO A 1 119 ? -17.856 -4.772 15.378 1.00 94.12 119 PRO A CA 1
ATOM 917 C C . PRO A 1 119 ? -18.669 -6.032 15.074 1.00 94.12 119 PRO A C 1
ATOM 919 O O . PRO A 1 119 ? -19.607 -6.369 15.799 1.00 94.12 119 PRO A O 1
ATOM 922 N N . GLU A 1 120 ? -18.271 -6.745 14.028 1.00 93.94 120 GLU A N 1
ATOM 923 C CA . GLU A 1 120 ? -18.754 -8.089 13.717 1.00 93.94 120 GLU A CA 1
ATOM 924 C C . GLU A 1 120 ? -17.740 -9.082 14.289 1.00 93.94 120 GLU A C 1
ATOM 926 O O . GLU A 1 120 ? -16.540 -8.931 14.077 1.00 93.94 120 GLU A O 1
ATOM 931 N N . ASP A 1 121 ? -18.201 -10.035 15.102 1.00 92.06 121 ASP A N 1
ATOM 932 C CA . ASP A 1 121 ? -17.350 -11.028 15.778 1.00 92.06 121 ASP A CA 1
ATOM 933 C C . ASP A 1 121 ? -16.152 -10.439 16.562 1.00 92.06 121 ASP A C 1
ATOM 935 O O . ASP A 1 121 ? -15.124 -11.084 16.754 1.00 92.06 121 ASP A O 1
ATOM 939 N N . GLY A 1 122 ? -16.310 -9.215 17.083 1.00 91.88 122 GLY A N 1
ATOM 940 C CA . GLY A 1 122 ? -15.289 -8.517 17.874 1.00 91.88 122 GLY A CA 1
ATOM 941 C C . GLY A 1 122 ? -14.281 -7.715 17.048 1.00 91.88 122 GLY A C 1
ATOM 942 O O . GLY A 1 122 ? -13.223 -7.343 17.563 1.00 91.88 122 GLY A O 1
ATOM 943 N N . GLU A 1 123 ? -14.580 -7.446 15.776 1.00 95.19 123 GLU A N 1
ATOM 944 C CA . GLU A 1 123 ? -13.663 -6.766 14.868 1.00 95.19 123 GLU A CA 1
ATOM 945 C C . GLU A 1 123 ? -14.360 -5.788 13.919 1.00 95.19 123 GLU A C 1
ATOM 947 O O . GLU A 1 123 ? -15.517 -5.941 13.533 1.00 95.19 123 GLU A O 1
ATOM 952 N N . ILE A 1 124 ? -13.601 -4.784 13.492 1.00 96.25 124 ILE A N 1
ATOM 953 C CA . ILE A 1 124 ? -13.939 -3.889 12.391 1.00 96.25 124 ILE A CA 1
ATOM 954 C C . ILE A 1 124 ? -13.120 -4.322 11.181 1.00 96.25 124 ILE A C 1
ATOM 956 O O . ILE A 1 124 ? -11.888 -4.314 11.225 1.00 96.25 124 ILE A O 1
ATOM 960 N N . SER A 1 125 ? -13.799 -4.706 10.103 1.00 95.81 125 SER A N 1
ATOM 961 C CA . SER A 1 125 ? -13.155 -5.197 8.885 1.00 95.81 125 SER A CA 1
ATOM 962 C C . SER A 1 125 ? -13.139 -4.138 7.786 1.00 95.81 125 SER A C 1
ATOM 964 O O . SER A 1 125 ? -14.175 -3.590 7.415 1.00 95.81 125 SER A O 1
ATOM 966 N N . PHE A 1 126 ? -11.964 -3.906 7.209 1.00 97.12 126 PHE A N 1
ATOM 967 C CA . PHE A 1 126 ? -11.771 -3.072 6.028 1.00 97.12 126 PHE A CA 1
ATOM 968 C C . PHE A 1 126 ? -11.442 -3.955 4.825 1.00 97.12 126 PHE A C 1
ATOM 970 O O . PHE A 1 126 ? -10.455 -4.692 4.843 1.00 97.12 126 PHE A O 1
ATOM 977 N N . ALA A 1 127 ? -12.255 -3.879 3.772 1.00 96.56 127 ALA A N 1
ATOM 978 C CA . ALA A 1 127 ? -11.975 -4.548 2.506 1.00 96.56 127 ALA A CA 1
ATOM 979 C C . ALA A 1 127 ? -11.085 -3.657 1.630 1.00 96.56 127 ALA A C 1
ATOM 981 O O . ALA A 1 127 ? -11.462 -2.535 1.286 1.00 96.56 127 ALA A O 1
ATOM 982 N N . LEU A 1 128 ? -9.895 -4.147 1.278 1.00 95.50 128 LEU A N 1
ATOM 983 C CA . LEU A 1 128 ? -8.966 -3.456 0.388 1.00 95.50 128 LEU A CA 1
ATOM 984 C C . LEU A 1 128 ? -8.930 -4.161 -0.970 1.00 95.50 128 LEU A C 1
ATOM 986 O O . LEU A 1 128 ? -7.975 -4.864 -1.289 1.00 95.50 128 LEU A O 1
ATOM 990 N N . ASP A 1 129 ? -9.967 -3.956 -1.783 1.00 92.44 129 ASP A N 1
ATOM 991 C CA . ASP A 1 129 ? -10.171 -4.683 -3.049 1.00 92.44 129 ASP A CA 1
ATOM 992 C C . ASP A 1 129 ? -9.036 -4.501 -4.064 1.00 92.44 129 ASP A C 1
ATOM 994 O O . ASP A 1 129 ? -8.822 -5.340 -4.934 1.00 92.44 129 ASP A O 1
ATOM 998 N N . ARG A 1 130 ? -8.310 -3.383 -3.975 1.00 91.62 130 ARG A N 1
ATOM 999 C CA . ARG A 1 130 ? -7.195 -3.042 -4.867 1.00 91.62 130 ARG A CA 1
ATOM 1000 C C . ARG A 1 130 ? -5.952 -2.630 -4.079 1.00 91.62 130 ARG A C 1
ATOM 1002 O O . ARG A 1 130 ? -5.250 -1.697 -4.471 1.00 91.62 130 ARG A O 1
ATOM 1009 N N . ALA A 1 131 ? -5.675 -3.290 -2.951 1.00 95.25 131 ALA A N 1
ATOM 1010 C CA . ALA A 1 131 ? -4.419 -3.064 -2.237 1.00 95.25 131 ALA A CA 1
ATOM 1011 C C . ALA A 1 131 ? -3.209 -3.431 -3.115 1.00 95.25 131 ALA A C 1
ATOM 1013 O O . ALA A 1 131 ? -3.302 -4.301 -3.978 1.00 95.25 131 ALA A O 1
ATOM 1014 N N . PRO A 1 132 ? -2.051 -2.781 -2.943 1.00 95.31 132 PRO A N 1
ATOM 1015 C CA . PRO A 1 132 ? -0.874 -3.142 -3.714 1.00 95.31 132 PRO A CA 1
ATOM 1016 C C . PRO A 1 132 ? -0.302 -4.505 -3.353 1.00 95.31 132 PRO A C 1
ATOM 1018 O O . PRO A 1 132 ? -0.218 -4.862 -2.185 1.00 95.31 132 PRO A O 1
ATOM 1021 N N . CYS A 1 133 ? 0.178 -5.240 -4.352 1.00 97.00 133 CYS A N 1
ATOM 1022 C CA . CYS A 1 133 ? 0.905 -6.480 -4.098 1.00 97.00 133 CYS A CA 1
ATOM 1023 C C . CYS A 1 133 ? 2.344 -6.218 -3.614 1.00 97.00 133 CYS A C 1
ATOM 1025 O O . CYS A 1 133 ? 2.925 -5.136 -3.799 1.00 97.00 133 CYS A O 1
ATOM 1027 N N . GLY A 1 134 ? 2.941 -7.243 -3.003 1.00 96.19 134 GLY A N 1
ATOM 1028 C CA . GLY A 1 134 ? 4.293 -7.192 -2.463 1.00 96.19 134 GLY A CA 1
ATOM 1029 C C . GLY A 1 134 ? 4.346 -6.470 -1.119 1.00 96.19 134 GLY A C 1
ATOM 1030 O O . GLY A 1 134 ? 3.407 -6.516 -0.331 1.00 96.19 134 GLY A O 1
ATOM 1031 N N . TRP A 1 135 ? 5.476 -5.831 -0.819 1.00 96.75 135 TRP A N 1
ATOM 1032 C CA . TRP A 1 135 ? 5.634 -5.112 0.445 1.00 96.75 135 TRP A CA 1
ATOM 1033 C C . TRP A 1 135 ? 4.810 -3.826 0.475 1.00 96.75 135 TRP A C 1
ATOM 1035 O O . TRP A 1 135 ? 5.028 -2.914 -0.332 1.00 96.75 135 TRP A O 1
ATOM 1045 N N . ILE A 1 136 ? 3.929 -3.739 1.460 1.00 96.69 136 ILE A N 1
ATOM 1046 C CA . ILE A 1 136 ? 3.086 -2.590 1.758 1.00 96.69 136 ILE A CA 1
ATOM 1047 C C . ILE A 1 136 ? 3.425 -2.037 3.136 1.00 96.69 136 ILE A C 1
ATOM 1049 O O . ILE A 1 136 ? 4.070 -2.695 3.959 1.00 96.69 136 ILE A O 1
ATOM 1053 N N . TRP A 1 137 ? 2.953 -0.828 3.384 1.00 96.31 137 TRP A N 1
ATOM 1054 C CA . TRP A 1 137 ? 2.772 -0.332 4.736 1.00 96.31 137 TRP A CA 1
ATOM 1055 C C . TRP A 1 137 ? 1.281 -0.072 4.959 1.00 96.31 137 TRP A C 1
ATOM 1057 O O . TRP A 1 137 ? 0.579 0.331 4.031 1.00 96.31 137 TRP A O 1
ATOM 1067 N N . LEU A 1 138 ? 0.808 -0.312 6.176 1.00 95.94 138 LEU A N 1
ATOM 1068 C CA . LEU A 1 138 ? -0.537 0.026 6.631 1.00 95.94 138 LEU A CA 1
ATOM 1069 C C . LEU A 1 138 ? -0.452 0.713 7.985 1.00 95.94 138 LEU A C 1
ATOM 1071 O O . LEU A 1 138 ? 0.496 0.498 8.731 1.00 95.94 138 LEU A O 1
ATOM 1075 N N . ARG A 1 139 ? -1.439 1.527 8.309 1.00 94.69 139 ARG A N 1
ATOM 1076 C CA . ARG A 1 139 ? -1.531 2.266 9.556 1.00 94.69 139 ARG A CA 1
ATOM 1077 C C . ARG A 1 139 ? -2.998 2.381 9.916 1.00 94.69 139 ARG A C 1
ATOM 1079 O O . ARG A 1 139 ? -3.733 3.076 9.224 1.00 94.69 139 ARG A O 1
ATOM 1086 N N . ALA A 1 140 ? -3.412 1.688 10.969 1.00 94.50 140 ALA A N 1
ATOM 1087 C CA . ALA A 1 140 ? -4.728 1.883 11.555 1.00 94.50 140 ALA A CA 1
ATOM 1088 C C . ALA A 1 140 ? -4.581 2.669 12.854 1.00 94.50 140 ALA A C 1
ATOM 1090 O O . ALA A 1 140 ? -3.676 2.369 13.642 1.00 94.50 140 ALA A O 1
ATOM 1091 N N . TRP A 1 141 ? -5.450 3.654 13.063 1.00 93.88 141 TRP A N 1
ATOM 1092 C CA . TRP A 1 141 ? -5.496 4.395 14.314 1.00 93.88 141 TRP A CA 1
ATOM 1093 C C . TRP A 1 141 ? -6.919 4.726 14.741 1.00 93.88 141 TRP A C 1
ATOM 1095 O O . TRP A 1 141 ? -7.792 4.945 13.901 1.00 93.88 141 TRP A O 1
ATOM 1105 N N . LEU A 1 142 ? -7.134 4.734 16.056 1.00 92.50 142 LEU A N 1
ATOM 1106 C CA . LEU A 1 142 ? -8.362 5.206 16.691 1.00 92.50 142 LEU A CA 1
ATOM 1107 C C . LEU A 1 142 ? -8.200 6.691 17.026 1.00 92.50 142 LEU A C 1
ATOM 1109 O O . LEU A 1 142 ? -7.347 7.014 17.851 1.00 92.50 142 LEU A O 1
ATOM 1113 N N . ASP A 1 143 ? -9.017 7.544 16.406 1.00 89.75 143 ASP A N 1
ATOM 1114 C CA . ASP A 1 143 ? -8.965 9.012 16.504 1.00 89.75 143 ASP A CA 1
ATOM 1115 C C . ASP A 1 143 ? -9.554 9.513 17.837 1.00 89.75 143 ASP A C 1
ATOM 1117 O O . ASP A 1 143 ? -10.733 9.865 17.936 1.00 89.75 143 ASP A O 1
ATOM 1121 N N . GLN A 1 144 ? -8.755 9.483 18.906 1.00 87.12 144 GLN A N 1
ATOM 1122 C CA . GLN A 1 144 ? -9.241 9.768 20.263 1.00 87.12 144 GLN A CA 1
ATOM 1123 C C . GLN A 1 144 ? -9.553 11.251 20.480 1.00 87.12 144 GLN A C 1
ATOM 1125 O O . GLN A 1 144 ? -10.397 11.594 21.316 1.00 87.12 144 GLN A O 1
ATOM 1130 N N . ASP A 1 145 ? -8.884 12.133 19.740 1.00 86.62 145 ASP A N 1
ATOM 1131 C CA . ASP A 1 145 ? -9.053 13.581 19.846 1.00 86.62 145 ASP A CA 1
ATOM 1132 C C . ASP A 1 145 ? -10.022 14.169 18.802 1.00 86.62 145 ASP A C 1
ATOM 1134 O O . ASP A 1 145 ? -10.349 15.359 18.874 1.00 86.62 145 ASP A O 1
ATOM 1138 N N . ASN A 1 146 ? -10.568 13.328 17.914 1.00 83.50 146 ASN A N 1
ATOM 1139 C CA . ASN A 1 146 ? -11.443 13.693 16.795 1.00 83.50 146 ASN A CA 1
ATOM 1140 C C . ASN A 1 146 ? -10.796 14.713 15.841 1.00 83.50 146 ASN A C 1
ATOM 1142 O O . ASN A 1 146 ? -11.483 15.586 15.293 1.00 83.50 146 ASN A O 1
ATOM 1146 N N . SER A 1 147 ? -9.473 14.662 15.680 1.00 86.12 147 SER A N 1
ATOM 1147 C CA . SER A 1 147 ? -8.749 15.565 14.783 1.00 86.12 147 SER A CA 1
ATOM 1148 C C . SER A 1 147 ? -8.821 15.130 13.318 1.00 86.12 147 SER A C 1
ATOM 1150 O O . SER A 1 147 ? -8.542 15.937 12.426 1.00 86.12 147 SER A O 1
ATOM 1152 N N . GLY A 1 148 ? -9.189 13.873 13.049 1.00 82.06 148 GLY A N 1
ATOM 1153 C CA . GLY A 1 148 ? -9.156 13.262 11.722 1.00 82.06 148 GLY A CA 1
ATOM 1154 C C . GLY A 1 148 ? -7.738 13.002 11.204 1.00 82.06 148 GLY A C 1
ATOM 1155 O O . GLY A 1 148 ? -7.554 12.692 10.025 1.00 82.06 148 GLY A O 1
ATOM 1156 N N . THR A 1 149 ? -6.716 13.151 12.050 1.00 85.25 149 THR A N 1
ATOM 1157 C CA . THR A 1 149 ? -5.307 12.965 11.688 1.00 85.25 149 THR A CA 1
ATOM 1158 C C . THR A 1 149 ? -4.563 12.270 12.808 1.00 85.25 149 THR A C 1
ATOM 1160 O O . THR A 1 149 ? -4.802 12.578 13.961 1.00 85.25 149 THR A O 1
ATOM 1163 N N . LEU A 1 150 ? -3.604 11.403 12.475 1.00 85.44 150 LEU A N 1
ATOM 1164 C CA . LEU A 1 150 ? -2.814 10.726 13.498 1.00 85.44 150 LEU A CA 1
ATOM 1165 C C . LEU A 1 150 ? -2.123 11.727 14.441 1.00 85.44 150 LEU A C 1
ATOM 1167 O O . LEU A 1 150 ? -1.282 12.521 14.000 1.00 85.44 150 LEU A O 1
ATOM 1171 N N . SER A 1 151 ? -2.410 11.613 15.733 1.00 86.88 151 SER A N 1
ATOM 1172 C CA . SER A 1 151 ? -1.782 12.378 16.806 1.00 86.88 151 SER A CA 1
ATOM 1173 C C . SER A 1 151 ? -1.183 11.452 17.880 1.00 86.88 151 SER A C 1
ATOM 1175 O O . SER A 1 151 ? -1.493 10.262 17.928 1.00 86.88 151 SER A O 1
ATOM 1177 N N . PRO A 1 152 ? -0.309 11.954 18.776 1.00 84.62 152 PRO A N 1
ATOM 1178 C CA . PRO A 1 152 ? 0.201 11.162 19.899 1.00 84.62 152 PRO A CA 1
ATOM 1179 C C . PRO A 1 152 ? -0.873 10.694 20.895 1.00 84.62 152 PRO A C 1
ATOM 1181 O O . PRO A 1 152 ? -0.561 9.877 21.758 1.00 84.62 152 PRO A O 1
ATOM 1184 N N . ALA A 1 153 ? -2.090 11.246 20.829 1.00 82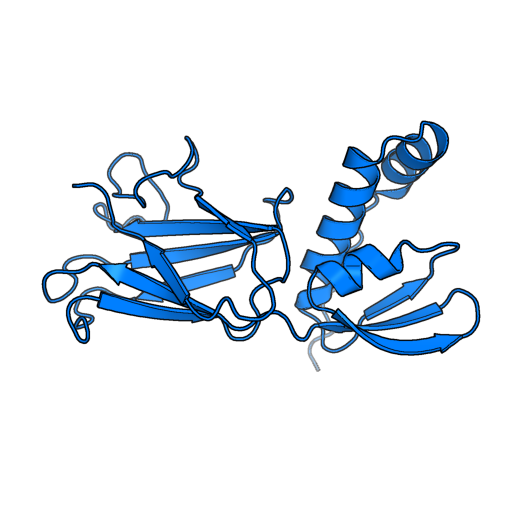.06 153 ALA A N 1
ATOM 1185 C CA . ALA A 1 153 ? -3.222 10.784 21.627 1.00 82.06 153 ALA A CA 1
ATOM 1186 C C . ALA A 1 153 ? -3.906 9.552 21.012 1.00 82.06 153 ALA A C 1
ATOM 1188 O O . ALA A 1 153 ? -4.676 8.889 21.697 1.00 82.06 153 ALA A O 1
ATOM 1189 N N . ASP A 1 154 ? -3.624 9.223 19.752 1.00 88.12 154 ASP A N 1
ATOM 1190 C CA . ASP A 1 154 ? -4.277 8.116 19.068 1.00 88.12 154 ASP A CA 1
ATOM 1191 C C . ASP A 1 154 ? -3.625 6.774 19.378 1.00 88.12 154 ASP A C 1
ATOM 1193 O O . ASP A 1 154 ? -2.413 6.643 19.575 1.00 88.12 154 ASP A O 1
ATOM 1197 N N . ARG A 1 155 ? -4.449 5.728 19.351 1.00 86.94 155 ARG A N 1
ATOM 1198 C CA . ARG A 1 155 ? -3.979 4.346 19.479 1.00 86.94 155 ARG A CA 1
ATOM 1199 C C . ARG A 1 155 ? -3.662 3.786 18.104 1.00 86.94 155 ARG A C 1
ATOM 1201 O O . ARG A 1 155 ? -4.509 3.868 17.222 1.00 86.94 155 ARG A O 1
ATOM 1208 N N . VAL A 1 156 ? -2.494 3.165 17.945 1.00 92.69 156 VAL A N 1
ATOM 1209 C CA . VAL A 1 156 ? -2.045 2.514 16.700 1.00 92.69 156 VAL A CA 1
ATOM 1210 C C . VAL A 1 156 ? -1.879 1.005 16.876 1.00 92.69 156 VAL A C 1
ATOM 1212 O O . VAL A 1 156 ? -1.881 0.492 17.997 1.00 92.69 156 VAL A O 1
ATOM 1215 N N . CYS A 1 157 ? -1.726 0.281 15.767 1.00 92.69 157 CYS A N 1
ATOM 1216 C CA . CYS A 1 157 ? -1.517 -1.163 15.797 1.00 92.69 157 CYS A CA 1
ATOM 1217 C C . CYS A 1 157 ? -0.239 -1.577 16.557 1.00 92.69 157 CYS A C 1
ATOM 1219 O O . CYS A 1 157 ? 0.823 -0.969 16.407 1.00 92.69 157 CYS A O 1
ATOM 1221 N N . VAL A 1 158 ? -0.309 -2.691 17.288 1.00 91.25 158 VAL A N 1
ATOM 1222 C CA . VAL A 1 158 ? 0.843 -3.369 17.900 1.00 91.25 158 VAL A CA 1
ATOM 1223 C C . VAL A 1 158 ? 1.871 -3.734 16.827 1.00 91.25 158 VAL A C 1
ATOM 1225 O O . VAL A 1 158 ? 1.533 -4.369 15.832 1.00 91.25 158 VAL A O 1
ATOM 1228 N N . GLY A 1 159 ? 3.140 -3.382 17.058 1.00 90.44 159 GLY A N 1
ATOM 1229 C CA . GLY A 1 159 ? 4.253 -3.666 16.142 1.00 90.44 159 GLY A CA 1
ATOM 1230 C C . GLY A 1 159 ? 4.482 -2.602 15.066 1.00 90.44 159 GLY A C 1
ATOM 1231 O O . GLY A 1 159 ? 5.359 -2.783 14.220 1.00 90.44 159 GLY A O 1
ATOM 1232 N N . ALA A 1 160 ? 3.709 -1.514 15.088 1.00 93.25 160 ALA A N 1
ATOM 1233 C CA . ALA A 1 160 ? 3.928 -0.360 14.231 1.00 93.25 160 ALA A CA 1
ATOM 1234 C C . ALA A 1 160 ? 5.270 0.343 14.520 1.00 93.25 160 ALA A C 1
ATOM 1236 O O . ALA A 1 160 ? 5.775 0.302 15.644 1.00 93.25 160 ALA A O 1
ATOM 1237 N N . ASP A 1 161 ? 5.838 0.989 13.498 1.00 93.00 161 ASP A N 1
ATOM 1238 C CA . ASP A 1 161 ? 6.995 1.880 13.640 1.00 93.00 161 ASP A CA 1
ATOM 1239 C C . ASP A 1 161 ? 6.626 3.235 14.281 1.00 93.00 161 ASP A C 1
ATOM 1241 O O . ASP A 1 161 ? 5.478 3.470 14.664 1.00 93.00 161 ASP A O 1
ATOM 1245 N N . GLU A 1 162 ? 7.608 4.131 14.428 1.00 90.19 162 GLU A N 1
ATOM 1246 C CA . GLU A 1 162 ? 7.432 5.454 15.055 1.00 90.19 162 GLU A CA 1
ATOM 1247 C C . GLU A 1 162 ? 6.415 6.335 14.310 1.00 90.19 162 GLU A C 1
ATOM 1249 O O . GLU A 1 162 ? 5.828 7.244 14.897 1.00 90.19 162 GLU A O 1
ATOM 1254 N N . GLU A 1 163 ? 6.159 6.055 13.030 1.00 90.00 163 GLU A N 1
ATOM 1255 C CA . GLU A 1 163 ? 5.138 6.724 12.227 1.00 90.00 163 GLU A CA 1
ATOM 1256 C C . GLU A 1 163 ? 3.767 6.021 12.252 1.00 90.00 163 GLU A C 1
ATOM 1258 O O . GLU A 1 163 ? 2.853 6.421 11.514 1.00 90.00 163 GLU A O 1
ATOM 1263 N N . GLY A 1 164 ? 3.610 4.980 13.074 1.00 91.31 164 GLY A N 1
ATOM 1264 C CA . GLY A 1 164 ? 2.384 4.196 13.212 1.00 91.31 164 GLY A CA 1
ATOM 1265 C C . GLY A 1 164 ? 2.183 3.161 12.101 1.00 91.31 164 GLY A C 1
ATOM 1266 O O . GLY A 1 164 ? 1.071 2.662 11.932 1.00 91.31 164 GLY A O 1
ATOM 1267 N N . ARG A 1 165 ? 3.217 2.831 11.316 1.00 94.62 165 ARG A N 1
ATOM 1268 C CA . ARG A 1 165 ? 3.092 1.920 10.173 1.00 94.62 165 ARG A CA 1
ATOM 1269 C C . ARG A 1 165 ? 3.494 0.494 10.520 1.00 94.62 165 ARG A C 1
ATOM 1271 O O . ARG A 1 165 ? 4.598 0.220 10.980 1.00 94.62 165 ARG A O 1
ATOM 1278 N N . LEU A 1 166 ? 2.629 -0.441 10.165 1.00 94.88 166 LEU A N 1
ATOM 1279 C CA . LEU A 1 166 ? 2.931 -1.857 10.043 1.00 94.88 166 LEU A CA 1
ATOM 1280 C C . LEU A 1 166 ? 3.373 -2.187 8.623 1.00 94.88 166 LEU A C 1
ATOM 1282 O O . LEU A 1 166 ? 2.755 -1.759 7.649 1.00 94.88 166 LEU A O 1
ATOM 1286 N N . ARG A 1 167 ? 4.425 -2.996 8.494 1.00 95.62 167 ARG A N 1
ATOM 1287 C CA . ARG A 1 167 ? 4.874 -3.520 7.201 1.00 95.62 167 ARG A CA 1
ATOM 1288 C C . ARG A 1 167 ? 4.342 -4.928 7.016 1.00 95.62 167 ARG A C 1
ATOM 1290 O O . ARG A 1 167 ? 4.578 -5.795 7.850 1.00 95.62 167 ARG A O 1
ATOM 1297 N N . ALA A 1 168 ? 3.684 -5.159 5.891 1.00 95.06 168 ALA A N 1
ATOM 1298 C CA . ALA A 1 168 ? 3.156 -6.464 5.521 1.00 95.06 168 ALA A CA 1
ATOM 1299 C C . ALA A 1 168 ? 3.537 -6.784 4.077 1.00 95.06 168 ALA A C 1
ATOM 1301 O O . ALA A 1 168 ? 3.763 -5.881 3.270 1.00 95.06 168 ALA A O 1
ATOM 1302 N N . LYS A 1 169 ? 3.617 -8.072 3.742 1.00 96.00 169 LYS A N 1
ATOM 1303 C CA . LYS A 1 169 ? 3.818 -8.520 2.365 1.00 96.00 169 LYS A CA 1
ATOM 1304 C C . LYS A 1 169 ? 2.536 -9.171 1.863 1.00 96.00 169 LYS A C 1
ATOM 1306 O O . LYS A 1 169 ? 2.161 -10.226 2.362 1.00 96.00 169 LYS A O 1
ATOM 1311 N N . LEU A 1 170 ? 1.895 -8.549 0.880 1.00 96.25 170 LEU A N 1
ATOM 1312 C CA . LEU A 1 170 ? 0.717 -9.080 0.203 1.00 96.25 170 LEU A CA 1
ATOM 1313 C C . LEU A 1 170 ? 1.116 -9.935 -1.001 1.00 96.25 170 LEU A C 1
ATOM 1315 O O . LEU A 1 170 ? 2.110 -9.666 -1.683 1.00 96.25 170 LEU A O 1
ATOM 1319 N N . GLY A 1 171 ? 0.329 -10.970 -1.265 1.00 91.12 171 GLY A N 1
ATOM 1320 C CA . GLY A 1 171 ? 0.537 -11.900 -2.367 1.00 91.12 171 GLY A CA 1
ATOM 1321 C C . GLY A 1 171 ? -0.464 -13.056 -2.319 1.00 91.12 171 GLY A C 1
ATOM 1322 O O . GLY A 1 171 ? -1.372 -13.043 -1.487 1.00 91.12 171 GLY A O 1
ATOM 1323 N N . PRO A 1 172 ? -0.303 -14.067 -3.190 1.00 83.06 172 PRO A N 1
ATOM 1324 C CA . PRO A 1 172 ? -1.195 -15.222 -3.228 1.00 83.06 172 PRO A CA 1
ATOM 1325 C C . PRO A 1 172 ? -1.332 -15.896 -1.855 1.00 83.06 172 PRO A C 1
ATOM 1327 O O . PRO A 1 172 ? -0.327 -16.209 -1.218 1.00 83.06 172 PRO A O 1
ATOM 1330 N N . GLY A 1 173 ? -2.573 -16.123 -1.418 1.00 81.81 173 GLY A N 1
ATOM 1331 C CA . GLY A 1 173 ? -2.897 -16.773 -0.143 1.00 81.81 173 GLY A CA 1
ATOM 1332 C C . GLY A 1 173 ? -2.898 -15.856 1.086 1.00 81.81 173 GLY A C 1
ATOM 1333 O O . GLY A 1 173 ? -3.219 -16.323 2.175 1.00 81.81 173 GLY A O 1
ATOM 1334 N N . VAL A 1 174 ? -2.566 -14.567 0.939 1.00 90.12 174 VAL A N 1
ATOM 1335 C CA . VAL A 1 174 ? -2.749 -13.574 2.008 1.00 90.12 174 VAL A CA 1
ATOM 1336 C C . VAL A 1 174 ? -4.115 -12.925 1.840 1.00 90.12 174 VAL A C 1
ATOM 1338 O O . VAL A 1 174 ? -4.265 -11.961 1.100 1.00 90.12 174 VAL A O 1
ATOM 1341 N N . GLU A 1 175 ? -5.111 -13.470 2.527 1.00 91.69 175 GLU A N 1
ATOM 1342 C CA . GLU A 1 175 ? -6.496 -12.981 2.453 1.00 91.69 175 GLU A CA 1
ATOM 1343 C C . GLU A 1 175 ? -6.823 -11.992 3.576 1.00 91.69 175 GLU A C 1
ATOM 1345 O O . GLU A 1 175 ? -7.790 -11.233 3.488 1.00 91.69 175 GLU A O 1
ATOM 1350 N N . ARG A 1 176 ? -6.002 -11.979 4.634 1.00 94.75 176 ARG A N 1
ATOM 1351 C CA . ARG A 1 176 ? -6.289 -11.249 5.863 1.00 94.75 176 ARG A CA 1
ATOM 1352 C C . ARG A 1 176 ? -5.034 -10.732 6.563 1.00 94.75 176 ARG A C 1
ATOM 1354 O O . ARG A 1 176 ? -4.034 -11.441 6.655 1.00 94.75 176 ARG A O 1
ATOM 1361 N N . LEU A 1 177 ? -5.123 -9.514 7.091 1.00 94.75 177 LEU A N 1
ATOM 1362 C CA . LEU A 1 177 ? -4.166 -8.907 8.012 1.00 94.75 177 LEU A CA 1
ATOM 1363 C C . LEU A 1 177 ? -4.881 -8.523 9.306 1.00 94.75 177 LEU A C 1
ATOM 1365 O O . LEU A 1 177 ? -5.995 -8.006 9.273 1.00 94.75 177 LEU A O 1
ATOM 1369 N N . GLU A 1 178 ? -4.220 -8.739 10.434 1.00 94.19 178 GLU A N 1
ATOM 1370 C CA . GLU A 1 178 ? -4.755 -8.408 11.753 1.00 94.19 178 GLU A CA 1
ATOM 1371 C C . GLU A 1 178 ? -4.014 -7.205 12.336 1.00 94.19 178 GLU A C 1
ATOM 1373 O O . GLU A 1 178 ? -2.788 -7.104 12.252 1.00 94.19 178 GLU A O 1
ATOM 1378 N N . CYS A 1 179 ? -4.772 -6.289 12.931 1.00 92.56 179 CYS A N 1
ATOM 1379 C CA . CYS A 1 179 ? -4.269 -5.155 13.685 1.00 92.56 179 CYS A CA 1
ATOM 1380 C C . CYS A 1 179 ? -4.954 -5.126 15.052 1.00 92.56 179 CYS A C 1
ATOM 1382 O O . CYS A 1 179 ? -6.146 -4.853 15.183 1.00 92.56 179 CYS A O 1
ATOM 1384 N N . THR A 1 180 ? -4.173 -5.361 16.096 1.00 91.50 180 THR A N 1
ATOM 1385 C CA .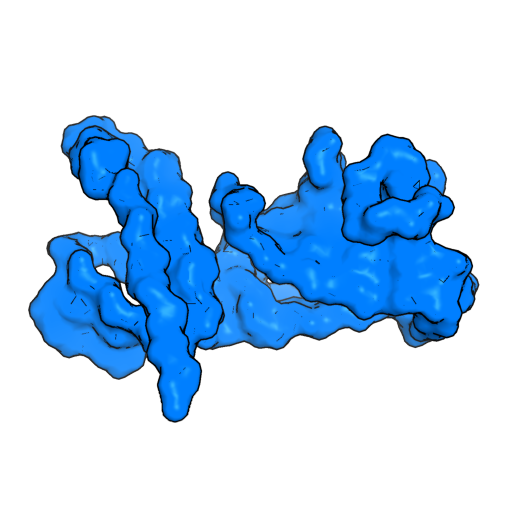 THR A 1 180 ? -4.596 -5.093 17.469 1.00 91.50 180 THR A CA 1
ATOM 1386 C C . THR A 1 180 ? -4.155 -3.682 17.825 1.00 91.50 180 THR A C 1
ATOM 1388 O O . THR A 1 180 ? -2.964 -3.393 17.747 1.00 91.50 180 THR A O 1
ATOM 1391 N N . LEU A 1 181 ? -5.079 -2.798 18.194 1.00 84.62 181 LEU A N 1
ATOM 1392 C CA . LEU A 1 181 ? -4.726 -1.464 18.683 1.00 84.62 181 LEU A CA 1
ATOM 1393 C C . LEU A 1 181 ? -4.132 -1.572 20.093 1.00 84.62 181 LEU A C 1
ATOM 1395 O O . LEU A 1 181 ? -4.649 -2.320 20.922 1.00 84.62 181 LEU A O 1
ATOM 1399 N N . LEU A 1 182 ? -3.043 -0.848 20.353 1.00 71.44 182 LEU A N 1
ATOM 1400 C CA . LEU A 1 182 ? -2.466 -0.745 21.693 1.00 71.44 182 LEU A CA 1
ATOM 1401 C C . LEU A 1 182 ? -3.443 -0.038 22.633 1.00 71.44 182 LEU A C 1
ATOM 1403 O O . LEU A 1 182 ? -4.060 0.956 22.249 1.00 71.44 182 LEU A O 1
ATOM 1407 N N . ASP A 1 183 ? -3.568 -0.563 23.852 1.00 62.06 183 ASP A N 1
ATOM 1408 C CA . ASP A 1 183 ? -4.289 0.118 24.923 1.00 62.06 183 ASP A CA 1
ATOM 1409 C C . ASP A 1 183 ? -3.546 1.366 25.427 1.00 62.06 183 ASP A C 1
ATOM 1411 O O . ASP A 1 183 ? -2.311 1.293 25.590 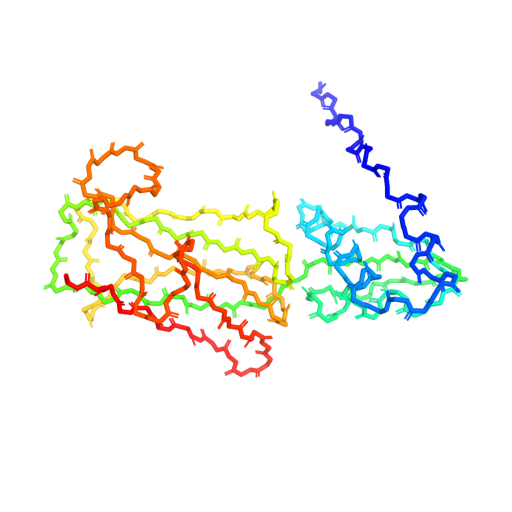1.00 62.06 183 ASP A O 1
#

pLDDT: mean 89.79, std 10.74, range [31.98, 97.81]

Radius of gyration: 18.52 Å; Cα contacts (8 Å, |Δi|>4): 360; chains: 1; bounding box: 46×36×53 Å